Protein AF-A0A397KVP0-F1 (afdb_monomer_lite)

Secondary structure (DSSP, 8-state):
------------------HHHHHHHHHHHHHHHHHH--------------------------GGGTTT--HHHHHHHH-BTTB-EEEEE-GGGHHHHHHHHHHHHHTT-GGGEEEEESSHHHHHHHHHHSTTSEE--SSPPPGGGG-STTSHHHHHHHHHHHHHHHHHHTTT------PPPTTTS--HHHHHH-HHHHHHTTTT-S-----S--SHHHHHHHHHHTT---HHHHGGGSTT-SPPPTHHHHHHHHHHHHHHHHHHHHHHHHTS--

Foldseek 3Di:
DDDDDDDDDDDDPPPPDDPVSVVVVVVVVVVVCVVPDPVDDDDDDDDDDDDDDDDDDDPPPPLVCLVPDDPLQLQVQLCDPNAAAEAEDEPVCVLVVLLVLLLCLVVVNNSRYAYAYLAPVVQCLCSVLPGSRYDYDPDRQDPVQCQDPPHPNVVVSVVCVVVVVVVNVVSPDDDDDDDDDCLAEPECCCCVPPPPSCVVSPPNHSHYHLPPDDDDVVSQVVCVVVVSNCLVPRQCSGSSRNDDDPVVVVVVVVVVVVVVVVVVVVVVVVVPPD

Sequence (274 aa):
MAQQQQRPISNRPISFLNRNGLFLLLLALLVFLGVYLPLSESPLFMFQNRTSSSSPPSPSFVVSDWRYYSLAQAAKFVAKNGTVIVCAVSYPFLPFLNNWLISISRQKHHEKVLVIAEDYALLYKVNEKWPGHAVLIPPALDPKAAHHFGSQGFYNLTSRRPQHLLDILELGYNVDVYLLPQSAFPSGGLYFKNKKWVNETNGKHVIVHNNYIVGYNQKLKRFQDFGLWLVDDFSHESPLGKLESVQEQNTEEKKQKEREKKTNRKRGQKHNIL

pLDDT: mean 77.99, std 20.6, range [30.69, 98.0]

InterPro domains:
  IPR005069 Nucleotide-diphospho-sugar transferase [PF03407] (109-175)
  IPR052636 UDP-D-xylose:L-fucose alpha-1,3-D-xylosyltransferase [PTHR47032] (22-175)

Radius of gyration: 34.51 Å; chains: 1; bounding box: 92×76×112 Å

Structure (mmCIF, N/CA/C/O backbone):
data_AF-A0A397KVP0-F1
#
_entry.id   AF-A0A397KVP0-F1
#
loop_
_atom_site.group_PDB
_atom_site.id
_atom_site.type_symbol
_atom_site.label_atom_id
_atom_site.label_alt_id
_atom_site.label_comp_id
_atom_site.label_asym_id
_atom_site.label_entity_id
_atom_site.label_seq_id
_atom_site.pdbx_PDB_ins_code
_atom_site.Cartn_x
_atom_site.Cartn_y
_atom_site.Cartn_z
_atom_site.occupancy
_atom_site.B_iso_or_equiv
_atom_site.auth_seq_id
_atom_site.auth_comp_id
_atom_site.auth_asym_id
_atom_site.auth_atom_id
_atom_site.pdbx_PDB_model_num
ATOM 1 N N . MET A 1 1 ? -31.713 42.574 -90.959 1.00 43.38 1 MET A N 1
ATOM 2 C CA . MET A 1 1 ? -32.283 42.120 -89.672 1.00 43.38 1 MET A CA 1
ATOM 3 C C . MET A 1 1 ? -32.873 40.734 -89.867 1.00 43.38 1 MET A C 1
ATOM 5 O O . MET A 1 1 ? -33.331 40.430 -90.957 1.00 43.38 1 MET A O 1
ATOM 9 N N . ALA A 1 2 ? -32.727 39.904 -88.842 1.00 38.59 2 ALA A N 1
ATOM 10 C CA . ALA A 1 2 ? -32.903 38.458 -88.804 1.00 38.59 2 ALA A CA 1
ATOM 11 C C . ALA A 1 2 ? -34.183 37.882 -89.442 1.00 38.59 2 ALA A C 1
ATOM 13 O O . ALA A 1 2 ? -35.288 38.307 -89.124 1.00 38.59 2 ALA A O 1
ATOM 14 N N . GLN A 1 3 ? -34.017 36.786 -90.186 1.00 37.56 3 GLN A N 1
ATOM 15 C CA . GLN A 1 3 ? -34.849 35.595 -90.008 1.00 37.56 3 GLN A CA 1
ATOM 16 C C . GLN A 1 3 ? -33.911 34.400 -89.828 1.00 37.56 3 GLN A C 1
ATOM 18 O O . GLN A 1 3 ? -33.190 34.006 -90.742 1.00 37.56 3 GLN A O 1
ATOM 23 N N . GLN A 1 4 ? -33.856 33.888 -88.600 1.00 38.41 4 GLN A N 1
ATOM 24 C CA . GLN A 1 4 ? -33.037 32.746 -88.226 1.00 38.41 4 GLN A CA 1
ATOM 25 C C . GLN A 1 4 ? -33.869 31.478 -88.429 1.00 38.41 4 GLN A C 1
ATOM 27 O O . GLN A 1 4 ? -34.884 31.259 -87.772 1.00 38.41 4 GLN A O 1
ATOM 32 N N . GLN A 1 5 ? -33.441 30.678 -89.399 1.00 41.56 5 GLN A N 1
ATOM 33 C CA . GLN A 1 5 ? -34.025 29.404 -89.791 1.00 41.56 5 GLN A CA 1
ATOM 34 C C . GLN A 1 5 ? -33.595 28.321 -88.784 1.00 41.56 5 GLN A C 1
ATOM 36 O O . GLN A 1 5 ? -32.405 28.147 -88.520 1.00 41.56 5 GLN A O 1
ATOM 41 N N . GLN A 1 6 ? -34.566 27.611 -88.205 1.00 52.38 6 GLN A N 1
ATOM 42 C CA . GLN A 1 6 ? -34.356 26.501 -87.268 1.00 52.38 6 GLN A CA 1
ATOM 43 C C . GLN A 1 6 ? -33.586 25.339 -87.917 1.00 52.38 6 GLN A C 1
ATOM 45 O O . GLN A 1 6 ? -33.856 24.972 -89.062 1.00 52.38 6 GLN A O 1
ATOM 50 N N . ARG A 1 7 ? -32.680 24.707 -87.156 1.00 38.78 7 ARG A N 1
ATOM 51 C CA . ARG A 1 7 ? -32.075 23.400 -87.469 1.00 38.78 7 ARG A CA 1
ATOM 52 C C . ARG A 1 7 ? -31.854 22.560 -86.196 1.00 38.78 7 ARG A C 1
ATOM 54 O O . ARG A 1 7 ? -31.822 23.119 -85.104 1.00 38.78 7 ARG A O 1
ATOM 61 N N . PRO A 1 8 ? -31.801 21.223 -86.333 1.00 43.31 8 PRO A N 1
ATOM 62 C CA . PRO A 1 8 ? -32.632 20.305 -85.553 1.00 43.31 8 PRO A CA 1
ATOM 63 C C . PRO A 1 8 ? -31.938 19.669 -84.340 1.00 43.31 8 PRO A C 1
ATOM 65 O O . PRO A 1 8 ? -30.713 19.592 -84.260 1.00 43.31 8 PRO A O 1
ATOM 68 N N . ILE A 1 9 ? -32.766 19.149 -83.428 1.00 49.94 9 ILE A N 1
ATOM 69 C CA . ILE A 1 9 ? -32.379 18.310 -82.287 1.00 49.94 9 ILE A CA 1
ATOM 70 C C . ILE A 1 9 ? -31.684 17.044 -82.807 1.00 49.94 9 ILE A C 1
ATOM 72 O O . ILE A 1 9 ? -32.305 16.169 -83.408 1.00 49.94 9 ILE A O 1
ATOM 76 N N . SER A 1 10 ? -30.378 16.953 -82.564 1.00 42.12 10 SER A N 1
ATOM 77 C CA . SER A 1 10 ? -29.583 15.746 -82.780 1.00 42.12 10 SER A CA 1
ATOM 78 C C . SER A 1 10 ? -29.682 14.849 -81.545 1.00 42.12 10 SER A C 1
ATOM 80 O O . SER A 1 10 ? -28.974 15.066 -80.562 1.00 42.12 10 SER A O 1
ATOM 82 N N . ASN A 1 11 ? -30.504 13.802 -81.617 1.00 52.88 11 ASN A N 1
ATOM 83 C CA . ASN A 1 11 ? -30.463 12.688 -80.670 1.00 52.88 11 ASN A CA 1
ATOM 84 C C . ASN A 1 11 ? -29.155 11.903 -80.854 1.00 52.88 11 ASN A C 1
ATOM 86 O O . ASN A 1 11 ? -29.016 11.131 -81.802 1.00 52.88 11 ASN A O 1
ATOM 90 N N . ARG A 1 12 ? -28.197 12.084 -79.938 1.00 47.59 12 ARG A N 1
ATOM 91 C CA . ARG A 1 12 ? -27.074 11.152 -79.763 1.00 47.59 12 ARG A CA 1
ATOM 92 C C . ARG A 1 12 ? -27.349 10.260 -78.549 1.00 47.59 12 ARG A C 1
ATOM 94 O O . ARG A 1 12 ? -27.635 10.800 -77.481 1.00 47.59 12 ARG A O 1
ATOM 101 N N . PRO A 1 13 ? -27.245 8.927 -78.673 1.00 47.00 13 PRO A N 1
ATOM 102 C CA . PRO A 1 13 ? -27.323 8.038 -77.523 1.00 47.00 13 PRO A CA 1
ATOM 103 C C . PRO A 1 13 ? -26.103 8.285 -76.630 1.00 47.00 13 PRO A C 1
ATOM 105 O O . PRO A 1 13 ? -24.961 8.123 -77.062 1.00 47.00 13 PRO A O 1
ATOM 108 N N . ILE A 1 14 ? -26.335 8.718 -75.391 1.00 48.97 14 ILE A N 1
ATOM 109 C CA . ILE A 1 14 ? -25.265 8.877 -74.408 1.00 48.97 14 ILE A CA 1
ATOM 110 C C . ILE A 1 14 ? -24.867 7.474 -73.954 1.00 48.97 14 ILE A C 1
ATOM 112 O O . ILE A 1 14 ? -25.579 6.822 -73.193 1.00 48.97 14 ILE A O 1
ATOM 116 N N . SER A 1 15 ? -23.726 6.998 -74.446 1.00 51.91 15 SER A N 1
ATOM 117 C CA . SER A 1 15 ? -23.071 5.784 -73.971 1.00 51.91 15 SER A CA 1
ATOM 118 C C . SER A 1 15 ? -22.556 6.006 -72.544 1.00 51.91 15 SER A C 1
ATOM 120 O O . SER A 1 15 ? -21.402 6.383 -72.327 1.00 51.91 15 SER A O 1
ATOM 122 N N . PHE A 1 16 ? -23.417 5.798 -71.553 1.00 55.00 16 PHE A N 1
ATOM 123 C CA . PHE A 1 16 ? -23.034 5.748 -70.145 1.00 55.00 16 PHE A CA 1
ATOM 124 C C . PHE A 1 16 ? -22.366 4.409 -69.850 1.00 55.00 16 PHE A C 1
ATOM 126 O O . PHE A 1 16 ? -22.998 3.530 -69.291 1.00 55.00 16 PHE A O 1
ATOM 133 N N . LEU A 1 17 ? -21.105 4.226 -70.243 1.00 58.75 17 LEU A N 1
ATOM 134 C CA . LEU A 1 17 ? -20.247 3.198 -69.644 1.00 58.75 17 LEU A CA 1
ATOM 135 C C . LEU A 1 17 ? -18.772 3.509 -69.941 1.00 58.75 17 LEU A C 1
ATOM 137 O O . LEU A 1 17 ? -18.074 2.790 -70.649 1.00 58.75 17 LEU A O 1
ATOM 141 N N . ASN A 1 18 ? -18.280 4.628 -69.403 1.00 62.00 18 ASN A N 1
ATOM 142 C CA . ASN A 1 18 ? -16.837 4.818 -69.286 1.00 62.00 18 ASN A CA 1
ATOM 143 C C . ASN A 1 18 ? -16.339 3.983 -68.091 1.00 62.00 18 ASN A C 1
ATOM 145 O O . ASN A 1 18 ? -16.975 3.976 -67.034 1.00 62.00 18 ASN A O 1
ATOM 149 N N . ARG A 1 19 ? -15.209 3.285 -68.244 1.00 59.94 19 ARG A N 1
ATOM 150 C CA . ARG A 1 19 ? -14.642 2.313 -67.282 1.00 59.94 19 ARG A CA 1
ATOM 151 C C . ARG A 1 19 ? -14.457 2.884 -65.866 1.00 59.94 19 ARG A C 1
ATOM 153 O O . ARG A 1 19 ? -14.549 2.149 -64.889 1.00 59.94 19 ARG A O 1
ATOM 160 N N . ASN A 1 20 ? -14.300 4.203 -65.757 1.00 60.94 20 ASN A N 1
ATOM 161 C CA . ASN A 1 20 ? -14.169 4.914 -64.483 1.00 60.94 20 ASN A CA 1
ATOM 162 C C . ASN A 1 20 ? -15.527 5.234 -63.825 1.00 60.94 20 ASN A C 1
ATOM 164 O O . ASN A 1 20 ? -15.621 5.290 -62.604 1.00 60.94 20 ASN A O 1
ATOM 168 N N . GLY A 1 21 ? -16.594 5.392 -64.616 1.00 63.91 21 GLY A N 1
ATOM 169 C CA . GLY A 1 21 ? -17.956 5.603 -64.115 1.00 63.91 21 GLY A CA 1
ATOM 170 C C . GLY A 1 21 ? -18.576 4.329 -63.539 1.00 63.91 21 GLY A C 1
ATOM 171 O O . GLY A 1 21 ? -19.252 4.390 -62.519 1.00 63.91 21 GLY A O 1
ATOM 172 N N . LEU A 1 22 ? -18.272 3.167 -64.130 1.00 67.06 22 LEU A N 1
ATOM 173 C CA . LEU A 1 22 ? -18.681 1.865 -63.588 1.00 67.06 22 LEU A CA 1
ATOM 174 C C . LEU A 1 22 ? -18.041 1.604 -62.214 1.00 67.06 22 LEU A C 1
ATOM 176 O O . LEU A 1 22 ? -18.701 1.108 -61.308 1.00 67.06 22 LEU A O 1
ATOM 180 N N . PHE A 1 23 ? -16.772 1.990 -62.049 1.00 67.25 23 PHE A N 1
ATOM 181 C CA . PHE A 1 23 ? -16.055 1.862 -60.780 1.00 67.25 23 PHE A CA 1
ATOM 182 C C . PHE A 1 23 ? -16.653 2.744 -59.680 1.00 67.25 23 PHE A C 1
ATOM 184 O O . PHE A 1 23 ? -16.846 2.278 -58.561 1.00 67.25 23 PHE A O 1
ATOM 191 N N . LEU A 1 24 ? -16.992 3.996 -60.001 1.00 67.44 24 LEU A N 1
ATOM 192 C CA . LEU A 1 24 ? -17.632 4.907 -59.048 1.00 67.44 24 LEU A CA 1
ATOM 193 C C . LEU A 1 24 ? -19.050 4.453 -58.678 1.00 67.44 24 LEU A C 1
ATOM 195 O O . LEU A 1 24 ? -19.445 4.580 -57.521 1.00 67.44 24 LEU A O 1
ATOM 199 N N . LEU A 1 25 ? -19.786 3.865 -59.625 1.00 71.94 25 LEU A N 1
ATOM 200 C CA . LEU A 1 25 ? -21.113 3.307 -59.371 1.00 71.94 25 LEU A CA 1
ATOM 201 C C . LEU A 1 25 ? -21.036 2.041 -58.502 1.00 71.94 25 LEU A C 1
ATOM 203 O O . LEU A 1 25 ? -21.814 1.915 -57.564 1.00 71.94 25 LEU A O 1
ATOM 207 N N . LEU A 1 26 ? -20.054 1.159 -58.725 1.00 70.31 26 LEU A N 1
ATOM 208 C CA . LEU A 1 26 ? -19.777 -0.006 -57.867 1.00 70.31 26 LEU A CA 1
ATOM 209 C C . LEU A 1 26 ? -19.340 0.393 -56.450 1.00 70.31 26 LEU A C 1
ATOM 211 O O . LEU A 1 26 ? -19.784 -0.222 -55.482 1.00 70.31 26 LEU A O 1
ATOM 215 N N . LEU A 1 27 ? -18.509 1.432 -56.314 1.00 68.75 27 LEU A N 1
ATOM 216 C CA . LEU A 1 27 ? -18.070 1.935 -55.010 1.00 68.75 27 LEU A CA 1
ATOM 217 C C . LEU A 1 27 ? -19.243 2.548 -54.231 1.00 68.75 27 LEU A C 1
ATOM 219 O O . LEU A 1 27 ? -19.411 2.258 -53.049 1.00 68.75 27 LEU A O 1
ATOM 223 N N . ALA A 1 28 ? -20.096 3.333 -54.898 1.00 71.50 28 ALA A N 1
ATOM 224 C CA . ALA A 1 28 ? -21.310 3.875 -54.293 1.00 71.50 28 ALA A CA 1
ATOM 225 C C . ALA A 1 28 ? -22.288 2.759 -53.881 1.00 71.50 28 ALA A C 1
ATOM 227 O O . ALA A 1 28 ? -22.862 2.818 -52.796 1.00 71.50 28 ALA A O 1
ATOM 228 N N . LEU A 1 29 ? -22.431 1.711 -54.699 1.00 69.31 29 LEU A N 1
ATOM 229 C CA . LEU A 1 29 ? -23.315 0.579 -54.415 1.00 69.31 29 LEU A CA 1
ATOM 230 C C . LEU A 1 29 ? -22.803 -0.265 -53.235 1.00 69.31 29 LEU A C 1
ATOM 232 O O . LEU A 1 29 ? -23.610 -0.668 -52.407 1.00 69.31 29 LEU A O 1
ATOM 236 N N . LEU A 1 30 ? -21.484 -0.449 -53.083 1.00 67.81 30 LEU A N 1
ATOM 237 C CA . LEU A 1 30 ? -20.871 -1.108 -51.917 1.00 67.81 30 LEU A CA 1
ATOM 238 C C . LEU A 1 30 ? -21.039 -0.309 -50.617 1.00 67.81 30 LEU A C 1
ATOM 240 O O . LEU A 1 30 ? -21.297 -0.901 -49.571 1.00 67.81 30 LEU A O 1
ATOM 244 N N . VAL A 1 31 ? -20.943 1.023 -50.676 1.00 66.44 31 VAL A N 1
ATOM 245 C CA . VAL A 1 31 ? -21.191 1.889 -49.511 1.00 66.44 31 VAL A CA 1
ATOM 246 C C . VAL A 1 31 ? -22.670 1.849 -49.113 1.00 66.44 31 VAL A C 1
ATOM 248 O O . VAL A 1 31 ? -22.974 1.722 -47.930 1.00 66.44 31 VAL A O 1
ATOM 251 N N . PHE A 1 32 ? -23.599 1.857 -50.074 1.00 60.59 32 PHE A N 1
ATOM 252 C CA . PHE A 1 32 ? -25.029 1.704 -49.779 1.00 60.59 32 PHE A CA 1
ATOM 253 C C . PHE A 1 32 ? -25.396 0.293 -49.280 1.00 60.59 32 PHE A C 1
ATOM 255 O O . PHE A 1 32 ? -26.207 0.181 -48.362 1.00 60.59 32 PHE A O 1
ATOM 262 N N . LEU A 1 33 ? -24.773 -0.776 -49.799 1.00 58.34 33 LEU A N 1
ATOM 263 C CA . LEU A 1 33 ? -24.989 -2.147 -49.307 1.00 58.34 33 LEU A CA 1
ATOM 264 C C . LEU A 1 33 ? -24.433 -2.343 -47.884 1.00 58.34 33 LEU A C 1
ATOM 266 O O . LEU A 1 33 ? -25.047 -3.039 -47.082 1.00 58.34 33 LEU A O 1
ATOM 270 N N . GLY A 1 34 ? -23.303 -1.705 -47.556 1.00 57.06 34 GLY A N 1
ATOM 271 C CA . GLY A 1 34 ? -22.667 -1.783 -46.235 1.00 57.06 34 GLY A CA 1
ATOM 272 C C . GLY A 1 34 ? -23.359 -0.966 -45.139 1.00 57.06 34 GLY A C 1
ATOM 273 O O . GLY A 1 34 ? -23.194 -1.272 -43.963 1.00 57.06 34 GLY A O 1
ATOM 274 N N . VAL A 1 35 ? -24.153 0.046 -45.505 1.00 57.12 35 VAL A N 1
ATOM 275 C CA . VAL A 1 35 ? -24.922 0.870 -44.551 1.00 57.12 35 VAL A CA 1
ATOM 276 C C . VAL A 1 35 ? -26.312 0.276 -44.262 1.00 57.12 35 VAL A C 1
ATOM 278 O O . VAL A 1 35 ? -26.876 0.556 -43.207 1.00 57.12 35 VAL A O 1
ATOM 281 N N . TYR A 1 36 ? -26.850 -0.579 -45.147 1.00 50.50 36 TYR A N 1
ATOM 282 C CA . TYR A 1 36 ? -28.223 -1.106 -45.043 1.00 50.50 36 TYR A CA 1
ATOM 283 C C . TYR A 1 36 ? -28.360 -2.632 -44.924 1.00 50.50 36 TYR A C 1
ATOM 285 O O . TYR A 1 36 ? -29.481 -3.113 -44.764 1.00 50.50 36 TYR A O 1
ATOM 293 N N . LEU A 1 37 ? -27.270 -3.403 -44.941 1.00 47.16 37 LEU A N 1
ATOM 294 C CA . LEU A 1 37 ? -27.303 -4.802 -44.510 1.00 47.16 37 LEU A CA 1
ATOM 295 C C . LEU A 1 37 ? -26.928 -4.880 -43.022 1.00 47.16 37 LEU A C 1
ATOM 297 O O . LEU A 1 37 ? -25.737 -4.854 -42.703 1.00 47.16 37 LEU A O 1
ATOM 301 N N . PRO A 1 38 ? -27.895 -5.014 -42.088 1.00 41.94 38 PRO A N 1
ATOM 302 C CA . PRO A 1 38 ? -27.561 -5.633 -40.819 1.00 41.94 38 PRO A CA 1
ATOM 303 C C . PRO A 1 38 ? -27.089 -7.034 -41.193 1.00 41.94 38 PRO A C 1
ATOM 305 O O . PRO A 1 38 ? -27.800 -7.750 -41.898 1.00 41.94 38 PRO A O 1
ATOM 308 N N . LEU A 1 39 ? -25.869 -7.404 -40.810 1.00 44.97 39 LEU A N 1
ATOM 309 C CA . LEU A 1 39 ? -25.367 -8.757 -41.008 1.00 44.97 39 LEU A CA 1
ATOM 310 C C . LEU A 1 39 ? -26.210 -9.686 -40.120 1.00 44.97 39 LEU A C 1
ATOM 312 O O . LEU A 1 39 ? -25.866 -9.982 -38.980 1.00 44.97 39 LEU A O 1
ATOM 316 N N . SER A 1 40 ? -27.393 -10.035 -40.619 1.00 43.28 40 SER A N 1
ATOM 317 C CA . SER A 1 40 ? -28.353 -10.917 -39.993 1.00 43.28 40 SER A CA 1
ATOM 318 C C . SER A 1 40 ? -27.872 -12.335 -40.236 1.00 43.28 40 SER A C 1
ATOM 320 O O . SER A 1 40 ? -28.048 -12.900 -41.317 1.00 43.28 40 SER A O 1
ATOM 322 N N . GLU A 1 41 ? -27.223 -12.870 -39.212 1.00 43.72 41 GLU A N 1
ATOM 323 C CA . GLU A 1 41 ? -27.187 -14.287 -38.868 1.00 43.72 41 GLU A CA 1
ATOM 324 C C . GLU A 1 41 ? -28.401 -15.049 -39.430 1.00 43.72 41 GLU A C 1
ATOM 326 O O . GLU A 1 41 ? -29.543 -14.760 -39.066 1.00 43.72 41 GLU A O 1
ATOM 331 N N . SER A 1 42 ? -28.174 -16.043 -40.293 1.00 43.69 42 SER A N 1
ATOM 332 C CA . SER A 1 42 ? -29.085 -17.190 -40.386 1.00 43.69 42 SER A CA 1
ATOM 333 C C . SER A 1 42 ? -28.430 -18.443 -40.998 1.00 43.69 42 SER A C 1
ATOM 335 O O . SER A 1 42 ? -27.445 -18.335 -41.731 1.00 43.69 42 SER A O 1
ATOM 337 N N . PRO A 1 43 ? -28.940 -19.644 -40.649 1.00 48.31 43 PRO A N 1
ATOM 338 C CA . PRO A 1 43 ? -28.147 -20.865 -40.511 1.00 48.31 43 PRO A CA 1
ATOM 339 C C . PRO A 1 43 ? -28.551 -21.963 -41.504 1.00 48.31 43 PRO A C 1
ATOM 341 O O . PRO A 1 43 ? -29.738 -22.150 -41.738 1.00 48.31 43 PRO A O 1
ATOM 344 N N . LEU A 1 44 ? -27.613 -22.789 -41.984 1.00 35.66 44 LEU A N 1
ATOM 345 C CA . LEU A 1 44 ? -27.947 -24.114 -42.531 1.00 35.66 44 LEU A CA 1
ATOM 346 C C . LEU A 1 44 ? -26.838 -25.154 -42.266 1.00 35.66 44 LEU A C 1
ATOM 348 O O . LEU A 1 44 ? -25.844 -25.247 -42.974 1.00 35.66 44 LEU A O 1
ATOM 352 N N . PHE A 1 45 ? -27.067 -25.913 -41.191 1.00 35.97 45 PHE A N 1
ATOM 353 C CA . PHE A 1 45 ? -26.834 -27.347 -40.971 1.00 35.97 45 PHE A CA 1
ATOM 354 C C . PHE A 1 45 ? -25.673 -28.078 -41.673 1.00 35.97 45 PHE A C 1
ATOM 356 O O . PHE A 1 45 ? -25.785 -28.488 -42.823 1.00 35.97 45 PHE A O 1
ATOM 363 N N . MET A 1 46 ? -24.699 -28.501 -40.860 1.00 37.84 46 MET A N 1
ATOM 364 C CA . MET A 1 46 ? -24.273 -29.907 -40.808 1.00 37.84 46 MET A CA 1
ATOM 365 C C . MET A 1 46 ? -24.293 -30.364 -39.343 1.00 37.84 46 MET A C 1
ATOM 367 O O . MET A 1 46 ? -23.719 -29.728 -38.462 1.00 37.84 46 MET A O 1
ATOM 371 N N . PHE A 1 47 ? -25.039 -31.436 -39.087 1.00 32.19 47 PHE A N 1
ATOM 372 C CA . PHE A 1 47 ? -25.267 -32.048 -37.780 1.00 32.19 47 PHE A CA 1
ATOM 373 C C . PHE A 1 47 ? -23.991 -32.697 -37.218 1.00 32.19 47 PHE A C 1
ATOM 375 O O . PHE A 1 47 ? -23.440 -33.585 -37.860 1.00 32.19 47 PHE A O 1
ATOM 382 N N . GLN A 1 48 ? -23.636 -32.399 -35.962 1.00 32.47 48 GLN A N 1
ATOM 383 C CA . GLN A 1 48 ? -23.168 -33.433 -35.033 1.00 32.47 48 GLN A CA 1
ATOM 384 C C . GLN A 1 48 ? -23.578 -33.102 -33.588 1.00 32.47 48 GLN A C 1
ATOM 386 O O . GLN A 1 48 ? -23.593 -31.955 -33.153 1.00 32.47 48 GLN A O 1
ATOM 391 N N . ASN A 1 49 ? -24.017 -34.148 -32.894 1.00 30.69 49 ASN A N 1
ATOM 392 C CA . ASN A 1 49 ? -24.822 -34.148 -31.680 1.00 30.69 49 ASN A CA 1
ATOM 393 C C . ASN A 1 49 ? -24.111 -33.679 -30.393 1.00 30.69 49 ASN A C 1
ATOM 395 O O . ASN A 1 49 ? -23.014 -34.126 -30.085 1.00 30.69 49 ASN A O 1
ATOM 399 N N . ARG A 1 50 ? -24.915 -32.973 -29.581 1.00 35.22 50 ARG A N 1
ATOM 400 C CA . ARG A 1 50 ? -24.993 -32.928 -28.104 1.00 35.22 50 ARG A CA 1
ATOM 401 C C . ARG A 1 50 ? -23.880 -32.264 -27.273 1.00 35.22 50 ARG A C 1
ATOM 403 O O . ARG A 1 50 ? -22.763 -32.742 -27.148 1.00 35.22 50 ARG A O 1
ATOM 410 N N . THR A 1 51 ? -24.376 -31.267 -26.528 1.00 39.06 51 THR A N 1
ATOM 411 C CA . THR A 1 51 ? -24.017 -30.850 -25.159 1.00 39.06 51 THR A CA 1
ATOM 412 C C . THR A 1 51 ? -22.630 -30.255 -24.943 1.00 39.06 51 THR A C 1
ATOM 414 O O . THR A 1 51 ? -21.686 -30.974 -24.639 1.00 39.06 51 THR A O 1
ATOM 417 N N . SER A 1 52 ? -22.546 -28.921 -24.956 1.00 32.22 52 SER A N 1
ATOM 418 C CA . SER A 1 52 ? -22.209 -28.086 -23.783 1.00 32.22 52 SER A CA 1
ATOM 419 C C . SER A 1 52 ? -22.069 -26.623 -24.214 1.00 32.22 52 SER A C 1
ATOM 421 O O . SER A 1 52 ? -21.431 -26.317 -25.214 1.00 32.22 52 SER A O 1
ATOM 423 N N . SER A 1 53 ? -22.691 -25.718 -23.466 1.00 36.25 53 SER A N 1
ATOM 424 C CA . SER A 1 53 ? -22.627 -24.268 -23.648 1.00 36.25 53 SER A CA 1
ATOM 425 C C . SER A 1 53 ? -21.193 -23.743 -23.511 1.00 36.25 53 SER A C 1
ATOM 427 O O . SER A 1 53 ? -20.649 -23.731 -22.406 1.00 36.25 53 SER A O 1
ATOM 429 N N . SER A 1 54 ? -20.600 -23.268 -24.604 1.00 34.12 54 SER A N 1
ATOM 430 C CA . SER A 1 54 ? -19.332 -22.537 -24.592 1.00 34.12 54 SER A CA 1
ATOM 431 C C . SER A 1 54 ? -19.587 -21.063 -24.897 1.00 34.12 54 SER A C 1
ATOM 433 O O . SER A 1 54 ? -19.735 -20.666 -26.053 1.00 34.12 54 SER A O 1
ATOM 435 N N . SER A 1 55 ? -19.640 -20.252 -23.844 1.00 38.12 55 SER A N 1
ATOM 436 C CA . SER A 1 55 ? -19.398 -18.811 -23.930 1.00 38.12 55 SER A CA 1
ATOM 437 C C . SER A 1 55 ? -18.036 -18.557 -24.599 1.00 38.12 55 SER A C 1
ATOM 439 O O . SER A 1 55 ? -17.134 -19.388 -24.446 1.00 38.12 55 SER A O 1
ATOM 441 N N . PRO A 1 56 ? -17.836 -17.434 -25.315 1.00 41.41 56 PRO A N 1
ATOM 442 C CA . PRO A 1 56 ? -16.527 -17.111 -25.871 1.00 41.41 56 PRO A CA 1
ATOM 443 C C . PRO A 1 56 ? -15.503 -17.008 -24.729 1.00 41.41 56 PRO A C 1
ATOM 445 O O . PRO A 1 56 ? -15.841 -16.490 -23.658 1.00 41.41 56 PRO A O 1
ATOM 448 N N . PRO A 1 57 ? -14.265 -17.498 -24.911 1.00 40.09 57 PRO A N 1
ATOM 449 C CA . PRO A 1 57 ? -13.271 -17.410 -23.865 1.00 40.09 57 PRO A CA 1
ATOM 450 C C . PRO A 1 57 ? -12.903 -15.937 -23.698 1.00 40.09 57 PRO A C 1
ATOM 452 O O . PRO A 1 57 ? -12.277 -15.324 -24.563 1.00 40.09 57 PRO A O 1
ATOM 455 N N . SER A 1 58 ? -13.278 -15.363 -22.554 1.00 43.12 58 SER A N 1
ATOM 456 C CA . SER A 1 58 ? -12.530 -14.258 -21.958 1.00 43.12 58 SER A CA 1
ATOM 457 C C . SER A 1 58 ? -11.042 -14.605 -22.056 1.00 43.12 58 SER A C 1
ATOM 459 O O . SER A 1 58 ? -10.715 -15.773 -21.831 1.00 43.12 58 SER A O 1
ATOM 461 N N . PRO A 1 59 ? -10.132 -13.665 -22.372 1.00 45.94 59 PRO A N 1
ATOM 462 C CA . PRO A 1 59 ? -8.712 -13.974 -22.380 1.00 45.94 59 PRO A CA 1
ATOM 463 C C . PRO A 1 59 ? -8.363 -14.442 -20.970 1.00 45.94 59 PRO A C 1
ATOM 465 O O . PRO A 1 59 ? -8.331 -13.649 -20.027 1.00 45.94 59 PRO A O 1
ATOM 468 N N . SER A 1 60 ? -8.203 -15.753 -20.810 1.00 47.91 60 SER A N 1
ATOM 469 C CA . SER A 1 60 ? -7.770 -16.361 -19.572 1.00 47.91 60 SER A CA 1
ATOM 470 C C . SER A 1 60 ? -6.338 -15.903 -19.408 1.00 47.91 60 SER A C 1
ATOM 472 O O . SER A 1 60 ? -5.426 -16.451 -20.022 1.00 47.91 60 SER A O 1
ATOM 474 N N . PHE A 1 61 ? -6.160 -14.820 -18.662 1.00 52.28 61 PHE A N 1
ATOM 475 C CA . PHE A 1 61 ? -4.863 -14.399 -18.189 1.00 52.28 61 PHE A CA 1
ATOM 476 C C . PHE A 1 61 ? -4.343 -15.545 -17.330 1.00 52.28 61 PHE A C 1
ATOM 478 O O . PHE A 1 61 ? -4.766 -15.729 -16.187 1.00 52.28 61 PHE A O 1
ATOM 485 N N . VAL A 1 62 ? -3.524 -16.402 -17.934 1.00 54.53 62 VAL A N 1
ATOM 486 C CA . VAL A 1 62 ? -2.907 -17.503 -17.219 1.00 54.53 62 VAL A CA 1
ATOM 487 C C . VAL A 1 62 ? -1.919 -16.846 -16.266 1.00 54.53 62 VAL A C 1
ATOM 489 O O . VAL A 1 62 ? -0.944 -16.224 -16.675 1.00 54.53 62 VAL A O 1
ATOM 492 N N . VAL A 1 63 ? -2.226 -16.963 -14.977 1.00 56.41 63 VAL A N 1
ATOM 493 C CA . VAL A 1 63 ? -1.497 -16.450 -13.805 1.00 56.41 63 VAL A CA 1
ATOM 494 C C . VAL A 1 63 ? 0.030 -16.683 -13.893 1.00 56.41 63 VAL A C 1
ATOM 496 O O . VAL A 1 63 ? 0.805 -15.972 -13.261 1.00 56.41 63 VAL A O 1
ATOM 499 N N . SER A 1 64 ? 0.473 -17.635 -14.717 1.00 53.12 64 SER A N 1
ATOM 500 C CA . SER A 1 64 ? 1.861 -18.005 -15.008 1.00 53.12 64 SER A CA 1
ATOM 501 C C . SER A 1 64 ? 2.718 -16.935 -15.711 1.00 53.12 64 SER A C 1
ATOM 503 O O . SER A 1 64 ? 3.938 -16.973 -15.554 1.00 53.12 64 SER A O 1
ATOM 505 N N . ASP A 1 65 ? 2.130 -15.965 -16.421 1.00 65.12 65 ASP A N 1
ATOM 506 C CA . ASP A 1 65 ? 2.876 -14.985 -17.241 1.00 65.12 65 ASP A CA 1
ATOM 507 C C . ASP A 1 65 ? 3.251 -13.694 -16.504 1.00 65.12 65 ASP A C 1
ATOM 509 O O . ASP A 1 65 ? 3.643 -12.696 -17.116 1.00 65.12 65 ASP A O 1
ATOM 513 N N . TRP A 1 66 ? 3.174 -13.683 -15.170 1.00 76.25 66 TRP A N 1
ATOM 514 C CA . TRP A 1 66 ? 3.295 -12.434 -14.422 1.00 76.25 66 TRP A CA 1
ATOM 515 C C . TRP A 1 66 ? 4.629 -11.698 -14.594 1.00 76.25 66 TRP A C 1
ATOM 517 O O . TRP A 1 66 ? 4.720 -10.489 -14.395 1.00 76.25 66 TRP A O 1
ATOM 527 N N . ARG A 1 67 ? 5.672 -12.426 -14.997 1.00 78.50 67 ARG A N 1
ATOM 528 C CA . ARG A 1 67 ? 7.003 -11.873 -15.273 1.00 78.50 67 ARG A CA 1
ATOM 529 C C . ARG A 1 67 ? 7.049 -10.974 -16.507 1.00 78.50 67 ARG A C 1
ATOM 531 O O . ARG A 1 67 ? 8.022 -10.242 -16.661 1.00 78.50 67 ARG A O 1
ATOM 538 N N . TYR A 1 68 ? 6.044 -11.046 -17.374 1.00 80.94 68 TYR A N 1
ATOM 539 C CA . TYR A 1 68 ? 6.082 -10.436 -18.701 1.00 80.94 68 TYR A CA 1
ATOM 540 C C . TYR A 1 68 ? 4.963 -9.431 -18.954 1.00 80.94 68 TYR A C 1
ATOM 542 O O . TYR A 1 68 ? 4.959 -8.805 -20.014 1.00 80.94 68 TYR A O 1
ATOM 550 N N . TYR A 1 69 ? 4.022 -9.247 -18.023 1.00 86.62 69 TYR A N 1
ATOM 551 C CA . TYR A 1 69 ? 2.979 -8.258 -18.253 1.00 86.62 69 TYR A CA 1
ATOM 552 C C . TYR A 1 69 ? 3.483 -6.825 -18.098 1.00 86.62 69 TYR A C 1
ATOM 554 O O . TYR A 1 69 ? 4.320 -6.501 -17.254 1.00 86.62 69 TYR A O 1
ATOM 562 N N . SER A 1 70 ? 2.910 -5.944 -18.908 1.00 92.06 70 SER A N 1
ATOM 563 C CA . SER A 1 70 ? 3.093 -4.503 -18.811 1.00 92.06 70 SER A CA 1
ATOM 564 C C . SER A 1 70 ? 2.229 -3.888 -17.706 1.00 92.06 70 SER A C 1
ATOM 566 O O . SER A 1 70 ? 1.271 -4.496 -17.217 1.00 92.06 70 SER A O 1
ATOM 568 N N . LEU A 1 71 ? 2.522 -2.626 -17.368 1.00 94.31 71 LEU A N 1
ATOM 569 C CA . LEU A 1 71 ? 1.682 -1.802 -16.493 1.00 94.31 71 LEU A CA 1
ATOM 570 C C . LEU A 1 71 ? 0.217 -1.796 -16.958 1.00 94.31 71 LEU A C 1
ATOM 572 O O . LEU A 1 71 ? -0.686 -1.983 -16.147 1.00 94.31 71 LEU A O 1
ATOM 576 N N . ALA A 1 72 ? -0.010 -1.659 -18.268 1.00 94.56 72 ALA A N 1
ATOM 577 C CA . ALA A 1 72 ? -1.344 -1.637 -18.862 1.00 94.56 72 ALA A CA 1
ATOM 578 C C . ALA A 1 72 ? -2.109 -2.949 -18.650 1.00 94.56 72 ALA A C 1
ATOM 580 O O . ALA A 1 72 ? -3.293 -2.944 -18.311 1.00 94.56 72 ALA A O 1
ATOM 581 N N . GLN A 1 73 ? -1.432 -4.084 -18.825 1.00 94.56 73 GLN A N 1
ATOM 582 C CA . GLN A 1 73 ? -2.034 -5.402 -18.633 1.00 94.56 73 GLN A CA 1
ATOM 583 C C . GLN A 1 73 ? -2.384 -5.650 -17.161 1.00 94.56 73 GLN A C 1
ATOM 585 O O . GLN A 1 73 ? -3.493 -6.102 -16.880 1.00 94.56 73 GLN A O 1
ATOM 590 N N . ALA A 1 74 ? -1.496 -5.295 -16.227 1.00 94.62 74 ALA A N 1
ATOM 591 C CA . ALA A 1 74 ? -1.763 -5.424 -14.795 1.00 94.62 74 ALA A CA 1
ATOM 592 C C . ALA A 1 74 ? -2.887 -4.488 -14.325 1.00 94.62 74 ALA A C 1
ATOM 594 O O . ALA A 1 74 ? -3.806 -4.923 -13.632 1.00 94.62 74 ALA A O 1
ATOM 595 N N . ALA A 1 75 ? -2.867 -3.220 -14.750 1.00 95.06 75 ALA A N 1
ATOM 596 C CA . ALA A 1 75 ? -3.916 -2.254 -14.432 1.00 95.06 75 ALA A CA 1
ATOM 597 C C . ALA A 1 75 ? -5.284 -2.728 -14.941 1.00 95.06 75 ALA A C 1
ATOM 599 O O . ALA A 1 75 ? -6.265 -2.701 -14.199 1.00 95.06 75 ALA A O 1
ATOM 600 N N . LYS A 1 76 ? -5.348 -3.256 -16.171 1.00 94.12 76 LYS A N 1
ATOM 601 C CA . LYS A 1 76 ? -6.565 -3.865 -16.724 1.00 94.12 76 LYS A CA 1
ATOM 602 C C . LYS A 1 76 ? -7.005 -5.106 -15.944 1.00 94.12 76 LYS A C 1
ATOM 604 O O . LYS A 1 76 ? -8.202 -5.303 -15.753 1.00 94.12 76 LYS A O 1
ATOM 609 N N . PHE A 1 77 ? -6.067 -5.940 -15.499 1.00 94.38 77 PHE A N 1
ATOM 610 C CA . PHE A 1 77 ? -6.363 -7.154 -14.738 1.00 94.38 77 PHE A CA 1
ATOM 611 C C . PHE A 1 77 ? -7.034 -6.842 -13.392 1.00 94.38 77 PHE A C 1
ATOM 613 O O . PHE A 1 77 ? -8.069 -7.443 -13.071 1.00 94.38 77 PHE A O 1
ATOM 620 N N . VAL A 1 78 ? -6.494 -5.875 -12.642 1.00 96.00 78 VAL A N 1
ATOM 621 C CA . VAL A 1 78 ? -7.014 -5.488 -11.319 1.00 96.00 78 VAL A CA 1
ATOM 622 C C . VAL A 1 78 ? -8.169 -4.486 -11.383 1.00 96.00 78 VAL A C 1
ATOM 624 O O . VAL A 1 78 ? -8.828 -4.247 -10.377 1.00 96.00 78 VAL A O 1
ATOM 627 N N . ALA A 1 79 ? -8.453 -3.889 -12.543 1.00 94.75 79 ALA A N 1
ATOM 628 C CA . ALA A 1 79 ? -9.588 -2.988 -12.715 1.00 94.75 79 ALA A CA 1
ATOM 629 C C . ALA A 1 79 ? -10.913 -3.754 -12.578 1.00 94.75 79 ALA A C 1
ATOM 631 O O . ALA A 1 79 ? -11.465 -4.272 -13.550 1.00 94.75 79 ALA A O 1
ATOM 632 N N . LYS A 1 80 ? -11.447 -3.823 -11.354 1.00 94.75 80 LYS A N 1
ATOM 633 C CA . LYS A 1 80 ? -12.753 -4.429 -11.061 1.00 94.75 80 LYS A CA 1
ATOM 634 C C . LYS A 1 80 ? -13.764 -3.340 -10.744 1.00 94.75 80 LYS A C 1
ATOM 636 O O . LYS A 1 80 ? -13.512 -2.473 -9.907 1.00 94.75 80 LYS A O 1
ATOM 641 N N . ASN A 1 81 ? -14.931 -3.412 -11.382 1.00 92.50 81 ASN A N 1
ATOM 642 C CA . ASN A 1 81 ? -16.034 -2.463 -11.193 1.00 92.50 81 ASN A CA 1
ATOM 643 C C . ASN A 1 81 ? -15.587 -0.999 -11.376 1.00 92.50 81 ASN A C 1
ATOM 645 O O . ASN A 1 81 ? -15.907 -0.141 -10.558 1.00 92.50 81 ASN A O 1
ATOM 649 N N . GLY A 1 82 ? -14.768 -0.737 -12.402 1.00 88.88 82 GLY A N 1
ATOM 650 C CA . GLY A 1 82 ? -14.262 0.605 -12.711 1.00 88.88 82 GLY A CA 1
ATOM 651 C C . GLY A 1 82 ? -13.325 1.203 -11.655 1.00 88.88 82 GLY A C 1
ATOM 652 O O . GLY A 1 82 ? -13.124 2.409 -11.645 1.00 88.88 82 GLY A O 1
ATOM 653 N N . THR A 1 83 ? -12.773 0.394 -10.746 1.00 91.69 83 THR A N 1
ATOM 654 C CA . THR A 1 83 ? -11.903 0.864 -9.660 1.00 91.69 83 THR A CA 1
ATOM 655 C C . THR A 1 83 ? -10.561 0.140 -9.683 1.00 91.69 83 THR A C 1
ATOM 657 O O . THR A 1 83 ? -10.518 -1.085 -9.791 1.00 91.69 83 THR A O 1
ATOM 660 N N . VAL A 1 84 ? -9.481 0.898 -9.495 1.00 94.00 84 VAL A N 1
ATOM 661 C CA . VAL A 1 84 ? -8.131 0.394 -9.210 1.00 94.00 84 VAL A CA 1
ATOM 662 C C . VAL A 1 84 ? -7.636 1.060 -7.927 1.00 94.00 84 VAL A C 1
ATOM 664 O O . VAL A 1 84 ? -7.774 2.270 -7.761 1.00 94.00 84 VAL A O 1
ATOM 667 N N . ILE A 1 85 ? -7.063 0.281 -7.011 1.00 95.19 85 ILE A N 1
ATOM 668 C CA . ILE A 1 85 ? -6.427 0.780 -5.788 1.00 95.19 85 ILE A CA 1
ATOM 669 C C . ILE A 1 85 ? -4.916 0.678 -5.976 1.00 95.19 85 ILE A C 1
ATOM 671 O O . ILE A 1 85 ? -4.362 -0.415 -5.998 1.00 95.19 85 ILE A O 1
ATOM 675 N N . VAL A 1 86 ? -4.229 1.808 -6.100 1.00 95.00 86 VAL A N 1
ATOM 676 C CA . VAL A 1 86 ? -2.783 1.821 -6.362 1.00 95.00 86 VAL A CA 1
ATOM 677 C C . VAL A 1 86 ? -2.000 1.964 -5.056 1.00 95.00 86 VAL A C 1
ATOM 679 O O . VAL A 1 86 ? -2.301 2.830 -4.233 1.00 95.00 86 VAL A O 1
ATOM 682 N N . CYS A 1 87 ? -0.968 1.140 -4.864 1.00 95.31 87 CYS A N 1
ATOM 683 C CA . CYS A 1 87 ? -0.054 1.221 -3.724 1.00 95.31 87 CYS A CA 1
ATOM 684 C C . CYS A 1 87 ? 1.404 1.133 -4.189 1.00 95.31 87 CYS A C 1
ATOM 686 O O . CYS A 1 87 ? 1.810 0.111 -4.727 1.00 95.31 87 CYS A O 1
ATOM 688 N N . ALA A 1 88 ? 2.207 2.172 -3.946 1.00 94.50 88 ALA A N 1
ATOM 689 C CA . ALA A 1 88 ? 3.649 2.141 -4.204 1.00 94.50 88 ALA A CA 1
ATOM 690 C C . ALA A 1 88 ? 4.429 1.817 -2.921 1.00 94.50 88 ALA A C 1
ATOM 692 O O . ALA A 1 88 ? 4.266 2.496 -1.898 1.00 94.50 88 ALA A O 1
ATOM 693 N N . VAL A 1 89 ? 5.274 0.784 -2.953 1.00 93.06 89 VAL A N 1
ATOM 694 C CA . VAL A 1 89 ? 5.983 0.283 -1.764 1.00 93.06 89 VAL A CA 1
ATOM 695 C C . VAL A 1 89 ? 7.303 -0.398 -2.136 1.00 93.06 89 VAL A C 1
ATOM 697 O O . VAL A 1 89 ? 7.491 -0.837 -3.264 1.00 93.06 89 VAL A O 1
ATOM 700 N N . SER A 1 90 ? 8.238 -0.459 -1.186 1.00 91.25 90 SER A N 1
ATOM 701 C CA . SER A 1 90 ? 9.513 -1.178 -1.302 1.00 91.25 90 SER A CA 1
ATOM 702 C C . SER A 1 90 ? 9.555 -2.386 -0.361 1.00 91.25 90 SER A C 1
ATOM 704 O O . SER A 1 90 ? 8.827 -2.437 0.637 1.00 91.25 90 SER A O 1
ATOM 706 N N . TYR A 1 91 ? 10.427 -3.354 -0.639 1.00 91.88 91 TYR A N 1
ATOM 707 C CA . TYR A 1 91 ? 10.533 -4.620 0.090 1.00 91.88 91 TYR A CA 1
ATOM 708 C C . TYR A 1 91 ? 10.706 -4.477 1.608 1.00 91.88 91 TYR A C 1
ATOM 710 O O . TYR A 1 91 ? 10.030 -5.204 2.338 1.00 91.88 91 TYR A O 1
ATOM 718 N N . PRO A 1 92 ? 11.497 -3.523 2.146 1.00 89.75 92 PRO A N 1
ATOM 719 C CA . PRO A 1 92 ? 11.592 -3.338 3.595 1.00 89.75 92 PRO A CA 1
ATOM 720 C C . PRO A 1 92 ? 10.247 -3.048 4.278 1.00 89.75 92 PRO A C 1
ATOM 722 O O . PRO A 1 92 ? 10.100 -3.313 5.466 1.00 89.75 92 PRO A O 1
ATOM 725 N N . PHE A 1 93 ? 9.259 -2.522 3.546 1.00 92.38 93 PHE A N 1
ATOM 726 C CA . PHE A 1 93 ? 7.906 -2.251 4.034 1.00 92.38 93 PHE A CA 1
ATOM 727 C C . PHE A 1 93 ? 6.896 -3.355 3.685 1.00 92.38 93 PHE A C 1
ATOM 729 O O . PHE A 1 93 ? 5.707 -3.184 3.956 1.00 92.38 93 PHE A O 1
ATOM 736 N N . LEU A 1 94 ? 7.339 -4.507 3.167 1.00 95.06 94 LEU A N 1
ATOM 737 C CA . LEU A 1 94 ? 6.485 -5.667 2.898 1.00 95.06 94 LEU A CA 1
ATOM 738 C C . LEU A 1 94 ? 5.618 -6.074 4.111 1.00 95.06 94 LEU A C 1
ATOM 740 O O . LEU A 1 94 ? 4.432 -6.329 3.909 1.00 95.06 94 LEU A O 1
ATOM 744 N N . PRO A 1 95 ? 6.106 -6.063 5.371 1.00 95.69 95 PRO A N 1
ATOM 745 C CA . PRO A 1 95 ? 5.241 -6.338 6.521 1.00 95.69 95 PRO A CA 1
ATOM 746 C C . PRO A 1 95 ? 4.094 -5.328 6.683 1.00 95.69 95 PRO A C 1
ATOM 748 O O . PRO A 1 95 ? 2.981 -5.713 7.030 1.00 95.69 95 PRO A O 1
ATOM 751 N N . PHE A 1 96 ? 4.323 -4.045 6.380 1.00 96.38 96 PHE A N 1
ATOM 752 C CA . PHE A 1 96 ? 3.266 -3.027 6.392 1.00 96.38 96 PHE A CA 1
ATOM 753 C C . PHE A 1 96 ? 2.294 -3.186 5.223 1.00 96.38 96 PHE A C 1
ATOM 755 O O . PHE A 1 96 ? 1.096 -2.990 5.421 1.00 96.38 96 PHE A O 1
ATOM 762 N N . LEU A 1 97 ? 2.786 -3.562 4.035 1.00 97.19 97 LEU A N 1
ATOM 763 C CA . LEU A 1 97 ? 1.929 -3.931 2.907 1.00 97.19 97 LEU A CA 1
ATOM 764 C C . LEU A 1 97 ? 1.019 -5.098 3.304 1.00 97.19 97 LEU A C 1
ATOM 766 O O . LEU A 1 97 ? -0.188 -5.015 3.107 1.00 97.19 97 LEU A O 1
ATOM 770 N N . ASN A 1 98 ? 1.576 -6.140 3.925 1.00 97.25 98 ASN A N 1
ATOM 771 C CA . ASN A 1 98 ? 0.808 -7.294 4.383 1.00 97.25 98 ASN A CA 1
ATOM 772 C C . ASN A 1 98 ? -0.258 -6.891 5.410 1.00 97.25 98 ASN A C 1
ATOM 774 O O . ASN A 1 98 ? -1.423 -7.245 5.264 1.00 97.25 98 ASN A O 1
ATOM 778 N N . ASN A 1 99 ? 0.122 -6.074 6.399 1.00 96.94 99 ASN A N 1
ATOM 779 C CA . ASN A 1 99 ? -0.802 -5.530 7.393 1.00 96.94 99 ASN A CA 1
ATOM 780 C C . ASN A 1 99 ? -1.968 -4.768 6.753 1.00 96.94 99 ASN A C 1
ATOM 782 O O . ASN A 1 99 ? -3.121 -4.937 7.137 1.00 96.94 99 ASN A O 1
ATOM 786 N N . TRP A 1 100 ? -1.662 -3.916 5.774 1.00 96.75 100 TRP A N 1
ATOM 787 C CA . TRP A 1 100 ? -2.663 -3.134 5.057 1.00 96.75 100 TRP A CA 1
ATOM 788 C C . TRP A 1 100 ? -3.572 -4.016 4.193 1.00 96.75 100 TRP A C 1
ATOM 790 O O . TRP A 1 100 ? -4.787 -3.822 4.196 1.00 96.75 100 TRP A O 1
ATOM 800 N N . LEU A 1 101 ? -3.015 -5.021 3.513 1.00 97.44 101 LEU A N 1
ATOM 801 C CA . LEU A 1 101 ? -3.777 -5.954 2.684 1.00 97.44 101 LEU A CA 1
ATOM 802 C C . LEU A 1 101 ? -4.774 -6.788 3.490 1.00 97.44 101 LEU A C 1
ATOM 804 O O . LEU A 1 101 ? -5.844 -7.069 2.960 1.00 97.44 101 LEU A O 1
ATOM 808 N N . ILE A 1 102 ? -4.497 -7.114 4.758 1.00 96.19 102 ILE A N 1
ATOM 809 C CA . ILE A 1 102 ? -5.491 -7.745 5.647 1.00 96.19 102 ILE A CA 1
ATOM 810 C C . ILE A 1 102 ? -6.737 -6.853 5.750 1.00 96.19 102 ILE A C 1
ATOM 812 O O . ILE A 1 102 ? -7.852 -7.306 5.494 1.00 96.19 102 ILE A O 1
ATOM 816 N N . SER A 1 103 ? -6.561 -5.560 6.038 1.00 93.50 103 SER A N 1
ATOM 817 C CA . SER A 1 103 ? -7.681 -4.614 6.133 1.00 93.50 103 SER A CA 1
ATOM 818 C C . SER A 1 103 ? -8.441 -4.470 4.812 1.00 93.50 103 SER A C 1
ATOM 820 O O . SER A 1 103 ? -9.669 -4.461 4.810 1.00 93.50 103 SER A O 1
ATOM 822 N N . ILE A 1 104 ? -7.736 -4.397 3.680 1.00 95.38 104 ILE A N 1
ATOM 823 C CA . ILE A 1 104 ? -8.365 -4.312 2.350 1.00 95.38 104 ILE A CA 1
ATOM 824 C C . ILE A 1 104 ? -9.102 -5.612 1.989 1.00 95.38 104 ILE A C 1
ATOM 826 O O . ILE A 1 104 ? -10.176 -5.580 1.379 1.00 95.38 104 ILE A O 1
ATOM 830 N N . SER A 1 105 ? -8.549 -6.759 2.383 1.00 96.00 105 SER A N 1
ATOM 831 C CA . SER A 1 105 ? -9.136 -8.073 2.144 1.00 96.00 105 SER A CA 1
ATOM 832 C C . SER A 1 105 ? -10.444 -8.255 2.908 1.00 96.00 105 SER A C 1
ATOM 834 O O . SER A 1 105 ? -11.444 -8.653 2.309 1.00 96.00 105 SER A O 1
ATOM 836 N N . ARG A 1 106 ? -10.495 -7.822 4.175 1.00 93.69 106 ARG A N 1
ATOM 837 C CA . ARG A 1 106 ? -11.722 -7.784 4.994 1.00 93.69 106 ARG A CA 1
ATOM 838 C C . ARG A 1 106 ? -12.847 -6.958 4.365 1.00 93.69 106 ARG A C 1
ATOM 840 O O . ARG A 1 106 ? -14.016 -7.277 4.554 1.00 93.69 106 ARG A O 1
ATOM 847 N N . GLN A 1 107 ? -12.503 -5.939 3.576 1.00 91.94 107 GLN A N 1
ATOM 848 C CA . GLN A 1 107 ? -13.456 -5.120 2.813 1.00 91.94 107 GLN A CA 1
ATOM 849 C C . GLN A 1 107 ? -13.763 -5.678 1.412 1.00 91.94 107 GLN A C 1
ATOM 851 O O . GLN A 1 107 ? -14.440 -5.027 0.620 1.00 91.94 107 GLN A O 1
ATOM 856 N N . LYS A 1 108 ? -13.271 -6.879 1.074 1.00 95.25 108 LYS A N 1
ATOM 857 C CA . LYS A 1 108 ? -13.466 -7.539 -0.231 1.00 95.25 108 LYS A CA 1
ATOM 858 C C . LYS A 1 108 ? -13.024 -6.662 -1.408 1.00 95.25 108 LYS A C 1
ATOM 860 O O . LYS A 1 108 ? -13.685 -6.580 -2.445 1.00 95.25 108 LYS A O 1
ATOM 865 N N . HIS A 1 109 ? -11.909 -5.954 -1.235 1.00 96.38 109 HIS A N 1
ATOM 866 C CA . HIS A 1 109 ? -11.352 -5.061 -2.255 1.00 96.38 109 HIS A CA 1
ATOM 867 C C . HIS A 1 109 ? -9.922 -5.413 -2.663 1.00 96.38 109 HIS A C 1
ATOM 869 O O . HIS A 1 109 ? -9.346 -4.705 -3.483 1.00 96.38 109 HIS A O 1
ATOM 875 N N . HIS A 1 110 ? -9.352 -6.506 -2.146 1.00 96.81 110 HIS A N 1
ATOM 876 C CA . HIS A 1 110 ? -7.970 -6.883 -2.447 1.00 96.81 110 HIS A CA 1
ATOM 877 C C . HIS A 1 110 ? -7.764 -7.125 -3.951 1.00 96.81 110 HIS A C 1
ATOM 879 O O . HIS A 1 110 ? -6.794 -6.623 -4.502 1.00 96.81 110 HIS A O 1
ATOM 885 N N . GLU A 1 111 ? -8.716 -7.744 -4.657 1.00 97.31 111 GLU A N 1
ATOM 886 C CA . GLU A 1 111 ? -8.638 -7.966 -6.114 1.00 97.31 111 GLU A CA 1
ATOM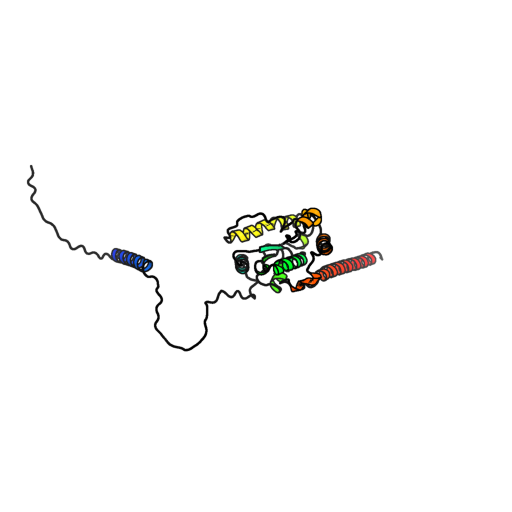 887 C C . GLU A 1 111 ? -8.504 -6.682 -6.960 1.00 97.31 111 GLU A C 1
ATOM 889 O O . GLU A 1 111 ? -8.163 -6.756 -8.138 1.00 97.31 111 GLU A O 1
ATOM 894 N N . LYS A 1 112 ? -8.767 -5.504 -6.375 1.00 97.69 112 LYS A N 1
ATOM 895 C CA . LYS A 1 112 ? -8.645 -4.197 -7.041 1.00 97.69 112 LYS A CA 1
ATOM 896 C C . LYS A 1 112 ? -7.256 -3.577 -6.921 1.00 97.69 112 LYS A C 1
ATOM 898 O O . LYS A 1 112 ? -7.017 -2.505 -7.474 1.00 97.69 112 LYS A O 1
ATOM 903 N N . VAL A 1 113 ? -6.371 -4.170 -6.124 1.00 98.00 113 VAL A N 1
ATOM 904 C CA . VAL A 1 113 ? -5.106 -3.538 -5.751 1.00 98.00 113 VAL A CA 1
ATOM 905 C C . VAL A 1 113 ? -4.034 -3.805 -6.801 1.00 98.00 113 VAL A C 1
ATOM 907 O O . VAL A 1 113 ? -3.739 -4.959 -7.095 1.00 98.00 113 VAL A O 1
ATOM 910 N N . LEU A 1 114 ? -3.398 -2.739 -7.286 1.00 97.75 114 LEU A N 1
ATOM 911 C CA . LEU A 1 114 ? -2.141 -2.782 -8.028 1.00 97.75 114 LEU A CA 1
ATOM 912 C C . LEU A 1 114 ? -1.004 -2.283 -7.133 1.00 97.75 114 LEU A C 1
ATOM 914 O O . LEU A 1 114 ? -0.986 -1.122 -6.715 1.00 97.75 114 LEU A O 1
ATOM 918 N N . VAL A 1 115 ? -0.036 -3.150 -6.861 1.00 97.88 115 VAL A N 1
ATOM 919 C CA . VAL A 1 115 ? 1.205 -2.803 -6.172 1.00 97.88 115 VAL A CA 1
ATOM 920 C C . VAL A 1 115 ? 2.239 -2.344 -7.197 1.00 97.88 115 VAL A C 1
ATOM 922 O O . VAL A 1 115 ? 2.616 -3.087 -8.099 1.00 97.88 115 VAL A O 1
ATOM 925 N N . ILE A 1 116 ? 2.741 -1.127 -7.041 1.00 96.25 116 ILE A N 1
ATOM 926 C CA . ILE A 1 116 ? 3.905 -0.632 -7.774 1.00 96.25 116 ILE A CA 1
ATOM 927 C C . ILE A 1 116 ? 5.122 -0.880 -6.890 1.00 96.25 116 ILE A C 1
ATOM 929 O O . ILE A 1 116 ? 5.329 -0.216 -5.871 1.00 96.25 116 ILE A O 1
ATOM 933 N N . ALA A 1 117 ? 5.886 -1.904 -7.246 1.00 94.81 117 ALA A N 1
ATOM 934 C CA . ALA A 1 117 ? 7.079 -2.305 -6.535 1.00 94.81 117 ALA A CA 1
ATOM 935 C C . ALA A 1 117 ? 8.251 -1.385 -6.891 1.00 94.81 117 ALA A C 1
ATOM 937 O O . ALA A 1 117 ? 8.613 -1.237 -8.056 1.00 94.81 117 ALA A O 1
ATOM 938 N N . GLU A 1 118 ? 8.871 -0.799 -5.870 1.00 92.31 118 GLU A N 1
ATOM 939 C CA . GLU A 1 118 ? 10.034 0.091 -6.023 1.00 92.31 118 GLU A C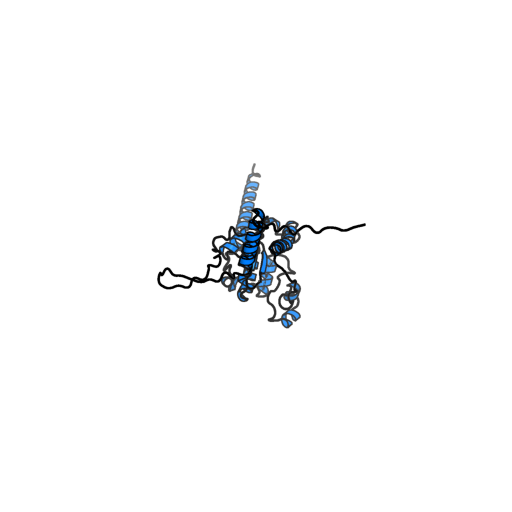A 1
ATOM 940 C C . GLU A 1 118 ? 11.352 -0.685 -6.233 1.00 92.31 118 GLU A C 1
ATOM 942 O O . GLU A 1 118 ? 12.373 -0.111 -6.621 1.00 92.31 118 GLU A O 1
ATOM 947 N N . ASP A 1 119 ? 11.332 -1.998 -5.984 1.00 91.00 119 ASP A N 1
ATOM 948 C CA . ASP A 1 119 ? 12.462 -2.908 -6.130 1.00 91.00 119 ASP A CA 1
ATOM 949 C C . ASP A 1 119 ? 12.015 -4.318 -6.565 1.00 91.00 119 ASP A C 1
ATOM 951 O O . ASP A 1 119 ? 10.868 -4.735 -6.370 1.00 91.00 119 ASP A O 1
ATOM 955 N N . TYR A 1 120 ? 12.941 -5.068 -7.168 1.00 91.62 120 TYR A N 1
ATOM 956 C CA . TYR A 1 120 ? 12.662 -6.404 -7.703 1.00 91.62 120 TYR A CA 1
ATOM 957 C C . TYR A 1 120 ? 12.339 -7.443 -6.622 1.00 91.62 120 TYR A C 1
ATOM 959 O O . TYR A 1 120 ? 11.587 -8.378 -6.893 1.00 91.62 120 TYR A O 1
ATOM 967 N N . ALA A 1 121 ? 12.879 -7.298 -5.406 1.00 92.19 121 ALA A N 1
ATOM 968 C CA . ALA A 1 121 ? 12.618 -8.250 -4.328 1.00 92.19 121 ALA A CA 1
ATOM 969 C C . ALA A 1 121 ? 11.134 -8.228 -3.944 1.00 92.19 121 ALA A C 1
ATOM 971 O O . ALA A 1 121 ? 10.509 -9.281 -3.807 1.00 92.19 121 ALA A O 1
ATOM 972 N N . LEU A 1 122 ? 10.542 -7.035 -3.854 1.00 93.88 122 LEU A N 1
ATOM 973 C CA . LEU A 1 122 ? 9.109 -6.884 -3.640 1.00 93.88 122 LEU A CA 1
ATOM 974 C C . LEU A 1 122 ? 8.287 -7.374 -4.830 1.00 93.88 122 LEU A C 1
ATOM 976 O O . LEU A 1 122 ? 7.330 -8.115 -4.609 1.00 93.88 122 LEU A O 1
ATOM 980 N N . LEU A 1 123 ? 8.658 -6.998 -6.060 1.00 94.62 123 LEU A N 1
ATOM 981 C CA . LEU A 1 123 ? 7.953 -7.429 -7.273 1.00 94.62 123 LEU A CA 1
ATOM 982 C C . LEU A 1 123 ? 7.797 -8.952 -7.302 1.00 94.62 123 LEU A C 1
ATOM 984 O O . LEU A 1 123 ? 6.693 -9.473 -7.463 1.00 94.62 123 LEU A O 1
ATOM 988 N N . TYR A 1 124 ? 8.911 -9.662 -7.118 1.00 93.50 124 TYR A N 1
ATOM 989 C CA . TYR A 1 124 ? 8.926 -11.116 -7.130 1.00 93.50 124 TYR A CA 1
ATOM 990 C C . TYR A 1 124 ? 8.164 -11.700 -5.950 1.00 93.50 124 TYR A C 1
ATOM 992 O O . TYR A 1 124 ? 7.395 -12.635 -6.148 1.00 93.50 124 TYR A O 1
ATOM 1000 N N . LYS A 1 125 ? 8.310 -11.138 -4.743 1.00 94.88 125 LYS A N 1
ATOM 1001 C CA . LYS A 1 125 ? 7.640 -11.696 -3.565 1.00 94.88 125 LYS A CA 1
ATOM 1002 C C . LYS A 1 125 ? 6.125 -11.550 -3.617 1.00 94.88 125 LYS A C 1
ATOM 1004 O O . LYS A 1 125 ? 5.414 -12.469 -3.215 1.00 94.88 125 LYS A O 1
ATOM 1009 N N . VAL A 1 126 ? 5.632 -10.409 -4.102 1.00 96.31 126 VAL A N 1
ATOM 1010 C CA . VAL A 1 126 ? 4.191 -10.194 -4.265 1.00 96.31 126 VAL A CA 1
ATOM 1011 C C . VAL A 1 126 ? 3.657 -11.117 -5.346 1.00 96.31 126 VAL A C 1
ATOM 1013 O O . VAL A 1 126 ? 2.722 -11.847 -5.061 1.00 96.31 126 VAL A O 1
ATOM 1016 N N . ASN A 1 127 ? 4.271 -11.179 -6.529 1.00 95.31 127 ASN A N 1
ATOM 1017 C CA . ASN A 1 1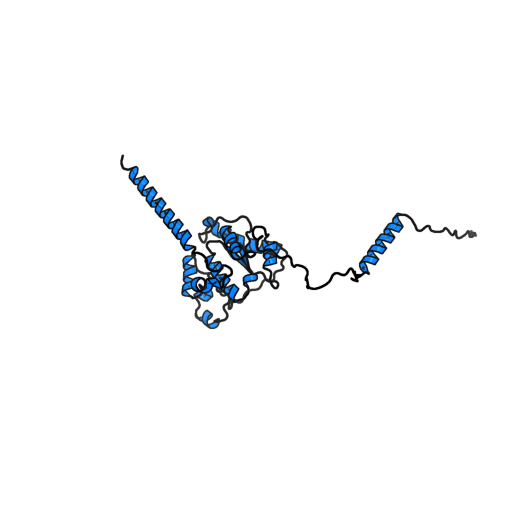27 ? 3.739 -12.011 -7.609 1.00 95.31 127 ASN A CA 1
ATOM 1018 C C . ASN A 1 127 ? 3.959 -13.519 -7.432 1.00 95.31 127 ASN A C 1
ATOM 1020 O O . ASN A 1 127 ? 3.259 -14.299 -8.060 1.00 95.31 127 ASN A O 1
ATOM 1024 N N . GLU A 1 128 ? 4.893 -13.954 -6.586 1.00 93.06 128 GLU A N 1
ATOM 1025 C CA . GLU A 1 128 ? 5.003 -15.360 -6.174 1.00 93.06 128 GLU A CA 1
ATOM 1026 C C . GLU A 1 128 ? 3.733 -15.818 -5.439 1.00 93.06 128 GLU A C 1
ATOM 1028 O O . GLU A 1 128 ? 3.231 -16.913 -5.676 1.00 93.06 128 GLU A O 1
ATOM 1033 N N . LYS A 1 129 ? 3.219 -14.972 -4.540 1.00 94.38 129 LYS A N 1
ATOM 1034 C CA . LYS A 1 129 ? 2.085 -15.289 -3.658 1.00 94.38 129 LYS A CA 1
ATOM 1035 C C . LYS A 1 129 ? 0.746 -14.799 -4.201 1.00 94.38 129 LYS A C 1
ATOM 1037 O O . LYS A 1 129 ? -0.288 -15.398 -3.931 1.00 94.38 129 LYS A O 1
ATOM 1042 N N . TRP A 1 130 ? 0.774 -13.710 -4.957 1.00 95.81 130 TRP A N 1
ATOM 1043 C CA . TRP A 1 130 ? -0.383 -12.990 -5.460 1.00 95.81 130 TRP A CA 1
ATOM 1044 C C . TRP A 1 130 ? -0.125 -12.467 -6.883 1.00 95.81 130 TRP A C 1
ATOM 1046 O O . TRP A 1 130 ? 0.132 -11.278 -7.093 1.00 95.81 130 TRP A O 1
ATOM 1056 N N . PRO A 1 131 ? -0.118 -13.369 -7.877 1.00 94.12 131 PRO A N 1
ATOM 1057 C CA . PRO A 1 131 ? 0.323 -13.042 -9.227 1.00 94.12 131 PRO A CA 1
ATOM 1058 C C . PRO A 1 131 ? -0.659 -12.107 -9.945 1.00 94.12 131 PRO A C 1
ATOM 1060 O O . PRO A 1 131 ? -1.872 -12.229 -9.783 1.00 94.12 131 PRO A O 1
ATOM 1063 N N . GLY A 1 132 ? -0.140 -11.184 -10.759 1.00 93.00 132 GLY A N 1
ATOM 1064 C CA . GLY A 1 132 ? -0.962 -10.191 -11.469 1.00 93.00 132 GLY A CA 1
ATOM 1065 C C . GLY A 1 132 ? -1.158 -8.883 -10.705 1.00 93.00 132 GLY A C 1
ATOM 1066 O O . GLY A 1 132 ? -1.659 -7.915 -11.273 1.00 93.00 132 GLY A O 1
ATOM 1067 N N . HIS A 1 133 ? -0.742 -8.833 -9.437 1.00 96.38 133 HIS A N 1
ATOM 1068 C CA . HIS A 1 133 ? -0.997 -7.702 -8.549 1.00 96.38 133 HIS A CA 1
ATOM 1069 C C . HIS A 1 133 ? 0.216 -6.814 -8.293 1.00 96.38 133 HIS A C 1
ATOM 1071 O O . HIS A 1 133 ? 0.066 -5.806 -7.606 1.00 96.38 133 HIS A O 1
ATOM 1077 N N . ALA A 1 134 ? 1.398 -7.131 -8.829 1.00 96.62 134 ALA A N 1
ATOM 1078 C CA . ALA A 1 134 ? 2.558 -6.249 -8.721 1.00 96.62 134 ALA A CA 1
ATOM 1079 C C . ALA A 1 134 ? 3.243 -5.966 -10.058 1.00 96.62 134 ALA A C 1
ATOM 1081 O O . ALA A 1 134 ? 3.523 -6.878 -10.830 1.00 96.62 134 ALA A O 1
ATOM 1082 N N . VAL A 1 135 ? 3.580 -4.704 -10.297 1.00 95.81 135 VAL A N 1
ATOM 1083 C CA . VAL A 1 135 ? 4.389 -4.219 -11.428 1.00 95.81 135 VAL A CA 1
ATOM 1084 C C . VAL A 1 135 ? 5.602 -3.469 -10.903 1.00 95.81 135 VAL A C 1
ATOM 1086 O O . VAL A 1 135 ? 5.592 -2.989 -9.774 1.00 95.81 135 VAL A O 1
ATOM 1089 N N . LEU A 1 136 ? 6.636 -3.333 -11.726 1.00 93.56 136 LEU A N 1
ATOM 1090 C CA . LEU A 1 136 ? 7.758 -2.437 -11.465 1.00 93.56 136 LEU A CA 1
ATOM 1091 C C . LEU A 1 136 ? 7.894 -1.480 -12.644 1.00 93.56 136 LEU A C 1
ATOM 1093 O O . LEU A 1 136 ? 7.842 -1.914 -13.793 1.00 93.56 136 LEU A O 1
ATOM 1097 N N . ILE A 1 137 ? 8.082 -0.194 -12.352 1.00 91.00 137 ILE A N 1
ATOM 1098 C CA . ILE A 1 137 ? 8.310 0.845 -13.360 1.00 91.00 137 ILE A CA 1
ATOM 1099 C C . ILE A 1 137 ? 9.805 1.198 -13.337 1.00 91.00 137 ILE A C 1
ATOM 1101 O O . ILE A 1 137 ? 10.286 1.760 -12.345 1.00 91.00 137 ILE A O 1
ATOM 1105 N N . PRO A 1 138 ? 10.580 0.832 -14.376 1.00 86.50 138 PRO A N 1
ATOM 1106 C CA . PRO A 1 138 ? 12.017 1.066 -14.398 1.00 86.50 138 PRO A CA 1
ATOM 1107 C C . PRO A 1 138 ? 12.389 2.558 -14.323 1.00 86.50 138 PRO A C 1
ATOM 1109 O O . PRO A 1 138 ? 11.631 3.407 -14.782 1.00 86.50 138 PRO A O 1
ATOM 1112 N N . PRO A 1 139 ? 13.575 2.893 -13.784 1.00 86.31 139 PRO A N 1
ATOM 1113 C CA . PRO A 1 139 ? 14.545 1.980 -13.177 1.00 86.31 139 PRO A CA 1
ATOM 1114 C C . PRO A 1 139 ? 14.131 1.570 -11.755 1.00 86.31 139 PRO A C 1
ATOM 1116 O O . PRO A 1 139 ? 13.532 2.366 -11.039 1.00 86.31 139 PRO A O 1
ATOM 1119 N N . ALA A 1 140 ? 14.487 0.360 -11.319 1.00 82.94 140 ALA A N 1
ATOM 1120 C CA . ALA A 1 140 ? 14.378 -0.017 -9.907 1.00 82.94 140 ALA A CA 1
ATOM 1121 C C . ALA A 1 140 ? 15.386 0.789 -9.072 1.00 82.94 140 ALA A C 1
ATOM 1123 O O . ALA A 1 140 ? 16.511 1.021 -9.524 1.00 82.94 140 ALA A O 1
ATOM 1124 N N . LEU A 1 141 ? 15.007 1.211 -7.866 1.00 74.88 141 LEU A N 1
ATOM 1125 C CA . LEU A 1 141 ? 15.937 1.880 -6.955 1.00 74.88 141 LEU A CA 1
ATOM 1126 C C . LEU A 1 141 ? 16.660 0.846 -6.089 1.00 74.88 141 LEU A C 1
ATOM 1128 O O . LEU A 1 141 ? 16.074 -0.161 -5.699 1.00 74.88 141 LEU A O 1
ATOM 1132 N N . ASP A 1 142 ? 17.931 1.102 -5.766 1.00 72.69 142 ASP A N 1
ATOM 1133 C CA . ASP A 1 142 ? 18.637 0.305 -4.760 1.00 72.69 142 ASP A CA 1
ATOM 1134 C C . ASP A 1 142 ? 17.939 0.506 -3.407 1.00 72.69 142 ASP A C 1
ATOM 1136 O O . ASP A 1 142 ? 17.909 1.645 -2.916 1.00 72.69 142 ASP A O 1
ATOM 1140 N N . PRO A 1 143 ? 17.406 -0.563 -2.777 1.00 66.88 143 PRO A N 1
ATOM 1141 C CA . PRO A 1 143 ? 16.781 -0.469 -1.466 1.00 66.88 143 PRO A CA 1
ATOM 1142 C C . PRO A 1 143 ? 17.663 0.297 -0.479 1.00 66.88 143 PRO A C 1
ATOM 1144 O O . PRO A 1 143 ? 17.167 1.200 0.196 1.00 66.88 143 PRO A O 1
ATOM 1147 N N . LYS A 1 144 ? 18.982 0.036 -0.491 1.00 66.12 144 LYS A N 1
ATOM 1148 C CA . LYS A 1 144 ? 19.968 0.598 0.447 1.00 66.12 144 LYS A CA 1
ATOM 1149 C C . LYS A 1 144 ? 20.098 2.118 0.361 1.00 66.12 144 LYS A C 1
ATOM 1151 O O . LYS A 1 144 ? 20.397 2.755 1.372 1.00 66.12 144 LYS A O 1
ATOM 1156 N N . ALA A 1 145 ? 19.818 2.717 -0.794 1.00 59.41 145 ALA A N 1
ATOM 1157 C CA . ALA A 1 145 ? 19.928 4.160 -0.986 1.00 59.41 145 ALA A CA 1
ATOM 1158 C C . ALA A 1 145 ? 18.798 4.954 -0.297 1.00 59.41 145 ALA A C 1
ATOM 1160 O O . ALA A 1 145 ? 18.974 6.137 -0.010 1.00 59.41 145 ALA A O 1
ATOM 1161 N N . ALA A 1 146 ? 17.651 4.333 0.008 1.00 60.34 146 ALA A N 1
ATOM 1162 C CA . ALA A 1 146 ? 16.427 5.045 0.399 1.00 60.34 146 ALA A CA 1
ATOM 1163 C C . ALA A 1 146 ? 16.079 5.008 1.906 1.00 60.34 146 ALA A C 1
ATOM 1165 O O . ALA A 1 146 ? 15.008 5.471 2.306 1.00 60.34 146 ALA A O 1
ATOM 1166 N N . HIS A 1 147 ? 16.946 4.462 2.768 1.00 65.12 147 HIS A N 1
ATOM 1167 C CA . HIS A 1 147 ? 16.563 4.127 4.152 1.00 65.12 147 HIS A CA 1
ATOM 1168 C C . HIS A 1 147 ? 16.472 5.316 5.121 1.00 65.12 147 HIS A C 1
ATOM 1170 O O . HIS A 1 147 ? 15.791 5.212 6.146 1.00 65.12 147 HIS A O 1
ATOM 1176 N N . HIS A 1 148 ? 17.141 6.438 4.842 1.00 70.88 148 HIS A N 1
ATOM 1177 C CA . HIS A 1 148 ? 17.186 7.565 5.776 1.00 70.88 148 HIS A CA 1
ATOM 1178 C C . HIS A 1 148 ? 16.172 8.642 5.398 1.00 70.88 148 HIS A C 1
ATOM 1180 O O . HIS A 1 148 ? 16.288 9.273 4.349 1.00 70.88 148 HIS A O 1
ATOM 1186 N N . PHE A 1 149 ? 15.191 8.873 6.275 1.00 77.06 149 PHE A N 1
ATOM 1187 C CA . PHE A 1 149 ? 14.242 9.977 6.132 1.00 77.06 149 PHE A CA 1
ATOM 1188 C C . PHE A 1 149 ? 14.993 11.304 5.939 1.00 77.06 149 PHE A C 1
ATOM 1190 O O . PHE A 1 149 ? 15.898 11.614 6.710 1.00 77.06 149 PHE A O 1
ATOM 1197 N N . GLY A 1 150 ? 14.626 12.058 4.901 1.00 79.69 150 GLY A N 1
ATOM 1198 C CA . GLY A 1 150 ? 15.266 13.330 4.550 1.00 79.69 150 GLY A CA 1
ATOM 1199 C C . GLY A 1 150 ? 16.595 13.218 3.788 1.00 79.69 150 GLY A C 1
ATOM 1200 O O . GLY A 1 150 ? 17.187 14.244 3.475 1.00 79.69 150 GLY A O 1
ATOM 1201 N N . SER A 1 151 ? 17.074 12.012 3.467 1.00 83.75 151 SER A N 1
ATOM 1202 C CA . SER A 1 151 ? 18.230 11.832 2.574 1.00 83.75 151 SER A CA 1
ATOM 1203 C C . SER A 1 151 ? 17.863 12.055 1.103 1.00 83.75 151 SER A C 1
ATOM 1205 O O . SER A 1 151 ? 16.698 11.934 0.722 1.00 83.75 151 SER A O 1
ATOM 1207 N N . GLN A 1 152 ? 18.863 12.293 0.247 1.00 84.06 152 GLN A N 1
ATOM 1208 C CA . GLN A 1 152 ? 18.645 12.416 -1.199 1.00 84.06 152 GLN A CA 1
ATOM 1209 C C . GLN A 1 152 ? 17.982 11.165 -1.794 1.00 84.06 152 GLN A C 1
ATOM 1211 O O . GLN A 1 152 ? 17.061 11.279 -2.596 1.00 84.06 152 GLN A O 1
ATOM 1216 N N . GLY A 1 153 ? 18.399 9.967 -1.371 1.00 81.88 153 GLY A N 1
ATOM 1217 C CA . GLY A 1 153 ? 17.787 8.723 -1.838 1.00 81.88 153 GLY A CA 1
ATOM 1218 C C . GLY A 1 153 ? 16.330 8.570 -1.392 1.00 81.88 153 GLY A C 1
ATOM 1219 O O . GLY A 1 153 ? 15.501 8.105 -2.170 1.00 81.88 153 GLY A O 1
ATOM 1220 N N . PHE A 1 154 ? 15.980 9.039 -0.188 1.00 81.19 154 PHE A N 1
ATOM 1221 C CA . PHE A 1 154 ? 14.583 9.118 0.248 1.00 81.19 154 PHE A CA 1
ATOM 1222 C C . PHE A 1 154 ? 13.773 10.090 -0.616 1.00 81.19 154 PHE A C 1
ATOM 1224 O O . PHE A 1 154 ? 12.686 9.728 -1.061 1.00 81.19 154 PHE A O 1
ATOM 1231 N N . TYR A 1 155 ? 14.302 11.284 -0.904 1.00 83.38 155 TYR A N 1
ATOM 1232 C CA . TYR A 1 155 ? 13.620 12.241 -1.779 1.00 83.38 155 TYR A CA 1
ATOM 1233 C C . TYR A 1 155 ? 13.414 11.683 -3.185 1.00 83.38 155 TYR A C 1
ATOM 1235 O O . TYR A 1 155 ? 12.297 11.765 -3.692 1.00 83.38 155 TYR A O 1
ATOM 1243 N N . ASN A 1 156 ? 14.439 11.048 -3.761 1.00 83.75 156 ASN A N 1
ATOM 1244 C CA . ASN A 1 156 ? 14.361 10.390 -5.065 1.00 83.75 156 ASN A CA 1
ATOM 1245 C C . ASN A 1 156 ? 13.302 9.275 -5.080 1.00 83.75 156 ASN A C 1
ATOM 1247 O O . ASN A 1 156 ? 12.595 9.119 -6.068 1.00 83.75 156 ASN A O 1
ATOM 1251 N N . LEU A 1 157 ? 13.158 8.510 -3.992 1.00 82.25 157 LEU A N 1
ATOM 1252 C CA . LEU A 1 157 ? 12.101 7.503 -3.867 1.00 82.25 157 LEU A CA 1
ATOM 1253 C C . LEU A 1 157 ? 10.711 8.153 -3.793 1.00 82.25 157 LEU A C 1
ATOM 1255 O O . LEU A 1 157 ? 9.774 7.708 -4.448 1.00 82.25 157 LEU A O 1
ATOM 1259 N N . THR A 1 158 ? 10.541 9.205 -2.989 1.00 82.50 158 THR A N 1
ATOM 1260 C CA . THR A 1 158 ? 9.222 9.824 -2.794 1.00 82.50 158 THR A CA 1
ATOM 1261 C C . THR A 1 158 ? 8.761 10.656 -3.984 1.00 82.50 158 THR A C 1
ATOM 1263 O O . THR A 1 158 ? 7.564 10.672 -4.265 1.00 82.50 158 THR A O 1
ATOM 1266 N N . SER A 1 159 ? 9.680 11.319 -4.691 1.00 86.50 159 SER A N 1
ATOM 1267 C CA . SER A 1 159 ? 9.366 12.166 -5.848 1.00 86.50 159 SER A CA 1
ATOM 1268 C C . SER A 1 159 ? 8.907 11.362 -7.062 1.00 86.50 159 SER A C 1
ATOM 1270 O O . SER A 1 159 ? 8.237 11.910 -7.930 1.00 86.50 159 SER A O 1
ATOM 1272 N N . ARG A 1 160 ? 9.207 10.059 -7.104 1.00 86.88 160 ARG A N 1
ATOM 1273 C CA . ARG A 1 160 ? 8.736 9.146 -8.153 1.00 86.88 160 ARG A CA 1
ATOM 1274 C C . ARG A 1 160 ? 7.293 8.698 -7.986 1.00 86.88 160 ARG A C 1
ATOM 1276 O O . ARG A 1 160 ? 6.656 8.335 -8.963 1.00 86.88 160 ARG A O 1
ATOM 1283 N N . ARG A 1 161 ? 6.744 8.740 -6.773 1.00 87.69 161 ARG A N 1
ATOM 1284 C CA . ARG A 1 161 ? 5.382 8.245 -6.518 1.00 87.69 161 ARG A CA 1
ATOM 1285 C C . ARG A 1 161 ? 4.297 9.003 -7.297 1.00 87.69 161 ARG A C 1
ATOM 1287 O O . ARG A 1 161 ? 3.381 8.341 -7.774 1.00 87.69 161 ARG A O 1
ATOM 1294 N N . PRO A 1 162 ? 4.375 10.339 -7.468 1.00 91.31 162 PRO A N 1
ATOM 1295 C CA . PRO A 1 162 ? 3.507 11.049 -8.406 1.00 91.31 162 PRO A CA 1
ATOM 1296 C C . PRO A 1 162 ? 3.666 10.587 -9.861 1.00 91.31 162 PRO A C 1
ATOM 1298 O O . PRO A 1 162 ? 2.662 10.472 -10.554 1.00 91.31 162 PRO A O 1
ATOM 1301 N N . GLN A 1 163 ? 4.892 10.275 -10.303 1.00 91.50 163 GLN A N 1
ATOM 1302 C CA . GLN A 1 163 ? 5.144 9.778 -11.661 1.00 91.50 163 GLN A CA 1
ATOM 1303 C C . GLN A 1 163 ? 4.462 8.429 -11.893 1.00 91.50 163 GLN A C 1
ATOM 1305 O O . GLN A 1 163 ? 3.781 8.263 -12.890 1.00 91.50 163 GLN A O 1
ATOM 1310 N N . HIS A 1 164 ? 4.528 7.517 -10.921 1.00 92.06 164 HIS A N 1
ATOM 1311 C CA . HIS A 1 164 ? 3.841 6.226 -11.011 1.00 92.06 164 HIS A CA 1
ATOM 1312 C C . HIS A 1 164 ? 2.324 6.361 -11.239 1.00 92.06 164 HIS A C 1
ATOM 1314 O O . HIS A 1 164 ? 1.719 5.536 -11.920 1.00 92.06 164 HIS A O 1
ATOM 1320 N N . LEU A 1 165 ? 1.691 7.385 -10.649 1.00 90.50 165 LEU A N 1
ATOM 1321 C CA . LEU A 1 165 ? 0.281 7.686 -10.909 1.00 90.50 165 LEU A CA 1
ATOM 1322 C C . LEU A 1 165 ? 0.090 8.243 -12.319 1.00 90.50 165 LEU A C 1
ATOM 1324 O O . LEU A 1 165 ? -0.836 7.813 -12.999 1.00 90.50 165 LEU A O 1
ATOM 1328 N N . LEU A 1 166 ? 0.959 9.156 -12.762 1.00 92.44 166 LEU A N 1
ATOM 1329 C CA . LEU A 1 166 ? 0.935 9.682 -14.127 1.00 92.44 166 LEU A CA 1
ATOM 1330 C C . LEU A 1 166 ? 1.051 8.554 -15.163 1.00 92.44 166 LEU A C 1
ATOM 1332 O O . LEU A 1 166 ? 0.219 8.491 -16.061 1.00 92.44 166 LEU A O 1
ATOM 1336 N N . ASP A 1 167 ? 1.973 7.610 -14.973 1.00 93.19 167 ASP A N 1
ATOM 1337 C CA . ASP A 1 167 ? 2.174 6.468 -15.874 1.00 93.19 167 ASP A CA 1
ATOM 1338 C C . ASP A 1 167 ? 0.905 5.605 -16.013 1.00 93.19 167 ASP A C 1
ATOM 1340 O O . ASP A 1 167 ? 0.644 5.030 -17.068 1.00 93.19 167 ASP A O 1
ATOM 1344 N N . ILE A 1 168 ? 0.087 5.514 -14.955 1.00 92.69 168 ILE A N 1
ATOM 1345 C CA . ILE A 1 168 ? -1.219 4.844 -15.012 1.00 92.69 168 ILE A CA 1
ATOM 1346 C C . ILE A 1 168 ? -2.238 5.712 -15.749 1.00 92.69 168 ILE A C 1
ATOM 1348 O O . ILE A 1 168 ? -2.980 5.192 -16.577 1.00 92.69 168 ILE A O 1
ATOM 1352 N N . LEU A 1 169 ? -2.303 7.014 -15.465 1.00 92.19 169 LEU A N 1
ATOM 1353 C CA . LEU A 1 169 ? -3.252 7.928 -16.111 1.00 92.19 169 LEU A CA 1
ATOM 1354 C C . LEU A 1 169 ? -3.042 7.996 -17.628 1.00 92.19 169 LEU A C 1
ATOM 1356 O O . LEU A 1 169 ? -4.015 7.987 -18.383 1.00 92.19 169 LEU A O 1
ATOM 1360 N N . GLU A 1 170 ? -1.787 7.970 -18.077 1.00 94.50 170 GLU A N 1
ATOM 1361 C CA . GLU A 1 170 ? -1.403 7.961 -19.495 1.00 94.50 170 GLU A CA 1
ATOM 1362 C C . GLU A 1 170 ? -1.880 6.714 -20.257 1.00 94.50 170 GLU A C 1
ATOM 1364 O O . GLU A 1 170 ? -1.918 6.719 -21.486 1.00 94.50 170 GLU A O 1
ATOM 1369 N N . LEU A 1 171 ? -2.349 5.673 -19.560 1.00 93.19 171 LEU A N 1
ATOM 1370 C CA . LEU A 1 171 ? -3.040 4.538 -20.181 1.00 93.19 171 LEU A CA 1
ATOM 1371 C C . LEU A 1 171 ? -4.461 4.880 -20.673 1.00 93.19 171 LEU A C 1
ATOM 1373 O O . LEU A 1 171 ? -5.133 4.013 -21.233 1.00 93.19 171 LEU A O 1
ATOM 1377 N N . GLY A 1 172 ? -4.930 6.114 -20.460 1.00 90.62 172 GLY A N 1
ATOM 1378 C CA . GLY A 1 172 ? -6.236 6.603 -20.910 1.00 90.62 172 GLY A CA 1
ATOM 1379 C C . GLY A 1 172 ? -7.331 6.555 -19.842 1.00 90.62 172 GLY A C 1
ATOM 1380 O O . GLY A 1 172 ? -8.513 6.526 -20.186 1.00 90.62 172 GLY A O 1
ATOM 1381 N N . TYR A 1 173 ? -6.968 6.527 -18.555 1.00 86.25 173 TYR A N 1
ATOM 1382 C CA . TYR A 1 173 ? -7.942 6.594 -17.461 1.00 86.25 173 TYR A CA 1
ATOM 1383 C C . TYR A 1 173 ? -8.365 8.044 -17.204 1.00 86.25 173 TYR A C 1
ATOM 1385 O O . TYR A 1 173 ? -7.533 8.904 -16.924 1.00 86.25 173 TYR A O 1
ATOM 1393 N N . ASN A 1 174 ? -9.675 8.297 -17.216 1.00 84.12 174 ASN A N 1
ATOM 1394 C CA . ASN A 1 174 ? -10.237 9.548 -16.713 1.00 84.12 174 ASN A CA 1
ATOM 1395 C C . ASN A 1 174 ? -10.357 9.477 -15.189 1.00 84.12 174 ASN A C 1
ATOM 1397 O O . ASN A 1 174 ? -10.811 8.463 -14.654 1.00 84.12 174 ASN A O 1
ATOM 1401 N N . VAL A 1 175 ? -9.969 10.547 -14.496 1.00 82.75 175 VAL A N 1
ATOM 1402 C CA . VAL A 1 175 ? -10.020 10.608 -13.033 1.00 82.75 175 VAL A CA 1
ATOM 1403 C C . VAL A 1 175 ? -10.735 11.851 -12.542 1.00 82.75 175 VAL A C 1
ATOM 1405 O O . VAL A 1 175 ? -10.425 12.967 -12.950 1.00 82.75 175 VAL A O 1
ATOM 1408 N N . ASP A 1 176 ? -11.639 11.632 -11.596 1.00 84.06 176 ASP A N 1
ATOM 1409 C CA . ASP A 1 176 ? -12.208 12.675 -10.761 1.00 84.06 176 ASP A CA 1
ATOM 1410 C C . ASP A 1 176 ? -11.501 12.661 -9.404 1.00 84.06 176 ASP A C 1
ATOM 1412 O O . ASP A 1 176 ? -11.247 11.606 -8.811 1.00 84.06 176 ASP A O 1
ATOM 1416 N N . VAL A 1 177 ? -11.157 13.846 -8.907 1.00 86.62 177 VAL A N 1
ATOM 1417 C CA . VAL A 1 177 ? -10.442 13.995 -7.639 1.00 86.62 177 VAL A CA 1
ATOM 1418 C C . VAL A 1 177 ? -11.441 14.258 -6.522 1.00 86.62 177 VAL A C 1
ATOM 1420 O O . VAL A 1 177 ? -12.131 15.276 -6.515 1.00 86.62 177 VAL A O 1
ATOM 1423 N N . TYR A 1 178 ? -11.460 13.367 -5.532 1.00 89.31 178 TYR A N 1
ATOM 1424 C CA . TYR A 1 178 ? -12.282 13.506 -4.334 1.00 89.31 178 TYR A CA 1
ATOM 1425 C C . TYR A 1 178 ? -11.421 13.504 -3.076 1.00 89.31 178 TYR A C 1
ATOM 1427 O O . TYR A 1 178 ? -10.452 12.752 -2.957 1.00 89.31 178 TYR A O 1
ATOM 1435 N N . LEU A 1 179 ? -11.815 14.316 -2.097 1.00 90.50 179 LEU A N 1
ATOM 1436 C CA . LEU A 1 179 ? -11.255 14.231 -0.756 1.00 90.50 179 LEU A CA 1
ATOM 1437 C C . LEU A 1 179 ? -11.925 13.086 -0.002 1.00 90.50 179 LEU A C 1
ATOM 1439 O O . LEU A 1 179 ? -13.144 13.060 0.166 1.00 90.50 179 LEU A O 1
ATOM 1443 N N . LEU A 1 180 ? -11.114 12.148 0.479 1.00 90.31 180 LEU A N 1
ATOM 1444 C CA . LEU A 1 180 ? -11.604 11.079 1.335 1.00 90.31 180 LEU A CA 1
ATOM 1445 C C . LEU A 1 180 ? -12.031 11.643 2.702 1.00 90.31 180 LEU A C 1
ATOM 1447 O O . LEU A 1 180 ? -11.324 12.484 3.269 1.00 90.31 180 LEU A O 1
ATOM 1451 N N . PRO A 1 181 ? -13.165 11.188 3.267 1.00 94.38 181 PRO A N 1
ATOM 1452 C CA . PRO A 1 181 ? -13.668 11.718 4.524 1.00 94.38 181 PRO A CA 1
ATOM 1453 C C . PRO A 1 181 ? -12.703 11.396 5.666 1.00 94.38 181 PRO A C 1
ATOM 1455 O O . PRO A 1 181 ? -12.372 10.238 5.918 1.00 94.38 181 PRO A O 1
ATOM 1458 N N . GLN A 1 182 ? -12.285 12.425 6.401 1.00 94.75 182 GLN A N 1
ATOM 1459 C CA . GLN A 1 182 ? -11.293 12.302 7.472 1.00 94.75 182 GLN A CA 1
ATOM 1460 C C . GLN A 1 182 ? -11.739 11.364 8.607 1.00 94.75 182 GLN A C 1
ATOM 1462 O O . GLN A 1 182 ? -10.899 10.742 9.250 1.00 94.75 182 GLN A O 1
ATOM 1467 N N . SER A 1 183 ? -13.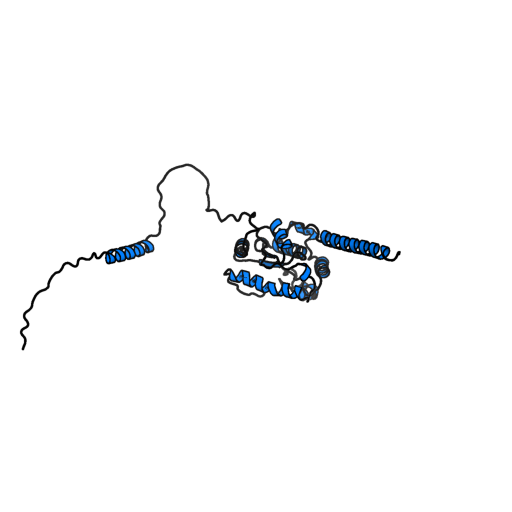051 11.227 8.834 1.00 95.50 183 SER A N 1
ATOM 1468 C CA . SER A 1 183 ? -13.627 10.264 9.781 1.00 95.50 183 SER A CA 1
ATOM 1469 C C . SER A 1 183 ? -13.399 8.807 9.377 1.00 95.50 183 SER A C 1
ATOM 1471 O O . SER A 1 183 ? -13.318 7.957 10.256 1.00 95.50 183 SER A O 1
ATOM 1473 N N . ALA A 1 184 ? -13.261 8.515 8.081 1.00 93.69 184 ALA A N 1
ATOM 1474 C CA . ALA A 1 184 ? -12.961 7.176 7.579 1.00 93.69 184 ALA A CA 1
ATOM 1475 C C . ALA A 1 184 ? -11.472 6.971 7.275 1.00 93.69 184 ALA A C 1
ATOM 1477 O O . ALA A 1 184 ? -10.957 5.867 7.449 1.00 93.69 184 ALA A O 1
ATOM 1478 N N . PHE A 1 185 ? -10.764 8.029 6.879 1.00 94.12 185 PHE A N 1
ATOM 1479 C CA . PHE A 1 185 ? -9.353 7.981 6.486 1.00 94.12 185 PHE A CA 1
ATOM 1480 C C . PHE A 1 185 ? -8.508 8.969 7.308 1.00 94.12 185 PHE A C 1
ATOM 1482 O O . PHE A 1 185 ? -7.946 9.923 6.758 1.00 94.12 185 PHE A O 1
ATOM 1489 N N . PRO A 1 186 ? -8.432 8.816 8.645 1.00 96.31 186 PRO A N 1
ATOM 1490 C CA . PRO A 1 186 ? -7.731 9.777 9.480 1.00 96.31 186 PRO A CA 1
ATOM 1491 C C . PRO A 1 186 ? -6.221 9.751 9.260 1.00 96.31 186 PRO A C 1
ATOM 1493 O O . PRO A 1 186 ? -5.583 8.698 9.149 1.00 96.31 186 PRO A O 1
ATOM 1496 N N . SER A 1 187 ? -5.619 10.940 9.327 1.00 95.69 187 SER A N 1
ATOM 1497 C CA . SER A 1 187 ? -4.177 11.040 9.513 1.00 95.69 187 SER A CA 1
ATOM 1498 C C . SER A 1 187 ? -3.786 10.452 10.873 1.00 95.69 187 SER A C 1
ATOM 1500 O O . SER A 1 187 ? -4.526 10.538 11.853 1.00 95.69 187 SER A O 1
ATOM 1502 N N . GLY A 1 188 ? -2.581 9.905 10.973 1.00 95.38 188 GLY A N 1
ATOM 1503 C CA . GLY A 1 188 ? -2.031 9.420 12.233 1.00 95.38 188 GLY A CA 1
ATOM 1504 C C . GLY A 1 188 ? -1.857 10.528 13.268 1.00 95.38 188 GLY A C 1
ATOM 1505 O O . GLY A 1 188 ? -1.991 10.281 14.460 1.00 95.38 188 GLY A O 1
ATOM 1506 N N . GLY A 1 189 ? -1.607 11.767 12.837 1.00 95.00 189 GLY A N 1
ATOM 1507 C CA . GLY A 1 189 ? -1.572 12.913 13.745 1.00 95.00 189 GLY A CA 1
ATOM 1508 C C . GLY A 1 189 ? -2.907 13.103 14.461 1.00 95.00 189 GLY A C 1
ATOM 1509 O O . GLY A 1 189 ? -2.918 13.328 15.665 1.00 95.00 189 GLY A O 1
ATOM 1510 N N . LEU A 1 190 ? -4.015 12.944 13.736 1.00 95.62 190 LEU A N 1
ATOM 1511 C CA . LEU A 1 190 ? -5.357 13.054 14.291 1.00 95.62 190 LEU A CA 1
ATOM 1512 C C . LEU A 1 190 ? -5.717 11.833 15.143 1.00 95.62 190 LEU A C 1
ATOM 1514 O O . LEU A 1 190 ? -6.044 11.986 16.317 1.00 95.62 190 LEU A O 1
ATOM 1518 N N . TYR A 1 191 ? -5.583 10.629 14.585 1.00 97.56 191 TYR A N 1
ATOM 1519 C CA . TYR A 1 191 ? -5.982 9.392 15.259 1.00 97.56 191 TYR A CA 1
ATOM 1520 C C . TYR A 1 191 ? -5.160 9.124 16.529 1.00 97.56 191 TYR A C 1
ATOM 1522 O O . TYR A 1 191 ? -5.711 8.886 17.597 1.00 97.56 191 TYR A O 1
ATOM 1530 N N . PHE A 1 192 ? -3.828 9.207 16.463 1.00 96.81 192 PHE A N 1
ATOM 1531 C CA . PHE A 1 192 ? -2.982 8.800 17.592 1.00 96.81 192 PHE A CA 1
ATOM 1532 C C . PHE A 1 192 ? -2.841 9.868 18.683 1.00 96.81 192 PHE A C 1
ATOM 1534 O O . PHE A 1 192 ? -2.363 9.550 19.771 1.00 96.81 192 PHE A O 1
ATOM 1541 N N . LYS A 1 193 ? -3.212 11.129 18.417 1.00 95.75 193 LYS A N 1
ATOM 1542 C CA . LYS A 1 193 ? -3.033 12.233 19.380 1.00 95.75 193 LYS A CA 1
ATOM 1543 C C . LYS A 1 193 ? -4.340 12.817 19.912 1.00 95.75 193 LYS A C 1
ATOM 1545 O O . LYS A 1 193 ? -4.312 13.435 20.972 1.00 95.75 193 LYS A O 1
ATOM 1550 N N . ASN A 1 194 ? -5.474 12.627 19.233 1.00 96.94 194 ASN A N 1
ATOM 1551 C CA . ASN A 1 194 ? -6.750 13.224 19.629 1.00 96.94 194 ASN A CA 1
ATOM 1552 C C . ASN A 1 194 ? -7.772 12.162 20.068 1.00 96.94 194 ASN A C 1
ATOM 1554 O O . ASN A 1 194 ? -8.606 11.711 19.285 1.00 96.94 194 ASN A O 1
ATOM 1558 N N . LYS A 1 195 ? -7.738 11.799 21.357 1.00 96.12 195 LYS A N 1
ATOM 1559 C CA . LYS A 1 195 ? -8.645 10.792 21.938 1.00 96.12 195 LYS A CA 1
ATOM 1560 C C . LYS A 1 195 ? -10.125 11.170 21.817 1.00 96.12 195 LYS A C 1
ATOM 1562 O O . LYS A 1 195 ? -10.943 10.304 21.531 1.00 96.12 195 LYS A O 1
ATOM 1567 N N . LYS A 1 196 ? -10.467 12.451 22.012 1.00 97.56 196 LYS A N 1
ATOM 1568 C CA . LYS A 1 196 ? -11.854 12.932 21.903 1.00 97.56 196 LYS A CA 1
ATOM 1569 C C . LYS A 1 196 ? -12.399 12.670 20.498 1.00 97.56 196 LYS A C 1
ATOM 1571 O O . LYS A 1 196 ? -13.438 12.036 20.358 1.00 97.56 196 LYS A O 1
ATOM 1576 N N . TRP A 1 197 ? -11.641 13.069 19.478 1.00 97.38 197 TRP A N 1
ATOM 1577 C CA . TRP A 1 197 ? -12.026 12.869 18.083 1.00 97.38 197 TRP A CA 1
ATOM 1578 C C . TRP A 1 197 ? -12.164 11.385 17.717 1.00 97.38 197 TRP A C 1
ATOM 1580 O O . TRP A 1 197 ? -13.122 11.009 17.045 1.00 97.38 197 TRP A O 1
ATOM 1590 N N . VAL A 1 198 ? -11.245 10.526 18.179 1.00 96.69 198 VAL A N 1
ATOM 1591 C CA . VAL A 1 198 ? -11.323 9.071 17.937 1.00 96.69 198 VAL A CA 1
ATOM 1592 C C . VAL A 1 198 ? -12.597 8.481 18.533 1.00 96.69 198 VAL A C 1
ATOM 1594 O O . VAL A 1 198 ? -13.272 7.711 17.858 1.00 96.69 198 VAL A O 1
ATOM 1597 N N . ASN A 1 199 ? -12.964 8.882 19.751 1.00 96.56 199 ASN A N 1
ATOM 1598 C CA . ASN A 1 199 ? -14.190 8.408 20.390 1.00 96.56 199 ASN A CA 1
ATOM 1599 C C . ASN A 1 199 ? -15.445 8.873 19.631 1.00 96.56 199 ASN A C 1
ATOM 1601 O O . ASN A 1 199 ? -16.351 8.078 19.400 1.00 96.56 199 ASN A O 1
ATOM 1605 N N . GLU A 1 200 ? -15.483 10.131 19.186 1.00 97.06 200 GLU A N 1
ATOM 1606 C CA . GLU A 1 200 ? -16.603 10.704 18.414 1.00 97.06 200 GLU A CA 1
ATOM 1607 C C . GLU A 1 200 ? -16.759 10.087 17.013 1.00 97.06 200 GLU A C 1
ATOM 1609 O O . GLU A 1 200 ? -17.839 10.107 16.418 1.00 97.06 200 GLU A O 1
ATOM 1614 N N . THR A 1 201 ? -15.676 9.538 16.465 1.00 96.50 201 THR A N 1
ATOM 1615 C CA . THR A 1 201 ? -15.643 8.910 15.136 1.00 96.50 201 THR A CA 1
ATOM 1616 C C . THR A 1 201 ? -15.493 7.394 15.197 1.00 96.50 201 THR A C 1
ATOM 1618 O O . THR A 1 201 ? -15.261 6.759 14.168 1.00 96.50 201 THR A O 1
ATOM 1621 N N . ASN A 1 202 ? -15.666 6.802 16.379 1.00 94.75 202 ASN A N 1
ATOM 1622 C CA . ASN A 1 202 ? -15.537 5.368 16.574 1.00 94.75 202 ASN A CA 1
ATOM 1623 C C . ASN A 1 202 ? -16.481 4.592 15.640 1.00 94.75 202 ASN A C 1
ATOM 1625 O O . ASN A 1 202 ? -17.625 4.989 15.412 1.00 94.75 202 ASN A O 1
ATOM 1629 N N . GLY A 1 203 ? -15.978 3.502 15.063 1.00 92.75 203 GLY A N 1
ATOM 1630 C CA . GLY A 1 203 ? -16.701 2.692 14.080 1.00 92.75 203 GLY A CA 1
ATOM 1631 C C . GLY A 1 203 ? -16.776 3.284 12.666 1.00 92.75 203 GLY A C 1
ATOM 1632 O O . GLY A 1 203 ? -17.280 2.613 11.771 1.00 92.75 203 GLY A O 1
ATOM 1633 N N . LYS A 1 204 ? -16.267 4.503 12.428 1.00 94.50 204 LYS A N 1
ATOM 1634 C CA . LYS A 1 204 ? -16.204 5.102 11.080 1.00 94.50 204 LYS A CA 1
ATOM 1635 C C . LYS A 1 204 ? -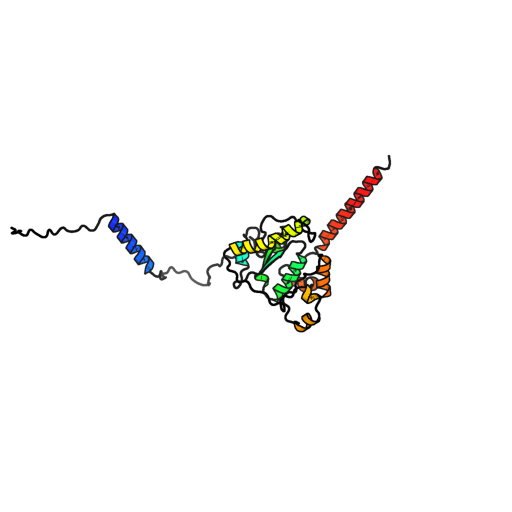14.866 4.869 10.381 1.00 94.50 204 LYS A C 1
ATOM 1637 O O . LYS A 1 204 ? -14.807 4.995 9.162 1.00 94.50 204 LYS A O 1
ATOM 1642 N N . HIS A 1 205 ? -13.801 4.557 11.124 1.00 92.94 205 HIS A N 1
ATOM 1643 C CA . HIS A 1 205 ? -12.444 4.426 10.588 1.00 92.94 205 HIS A CA 1
ATOM 1644 C C . HIS A 1 205 ? -12.318 3.207 9.665 1.00 92.94 205 HIS A C 1
ATOM 1646 O O . HIS A 1 205 ? -12.557 2.078 10.083 1.00 92.94 205 HIS A O 1
ATOM 1652 N N . VAL A 1 206 ? -11.889 3.436 8.425 1.00 89.31 206 VAL A N 1
ATOM 1653 C CA . VAL A 1 206 ? -11.640 2.398 7.412 1.00 89.31 206 VAL A CA 1
ATOM 1654 C C . VAL A 1 206 ? -10.139 2.142 7.276 1.00 89.31 206 VAL A C 1
ATOM 1656 O O . VAL A 1 206 ? -9.695 0.998 7.345 1.00 89.31 206 VAL A O 1
ATOM 1659 N N . ILE A 1 207 ? -9.330 3.199 7.124 1.00 90.00 207 ILE A N 1
ATOM 1660 C CA . ILE A 1 207 ? -7.861 3.104 7.058 1.00 90.00 207 ILE A CA 1
ATOM 1661 C C . ILE A 1 207 ? -7.238 4.198 7.922 1.00 90.00 207 ILE A C 1
ATOM 1663 O O . ILE A 1 207 ? -7.449 5.385 7.692 1.00 90.00 207 ILE A O 1
ATOM 1667 N N . VAL A 1 208 ? -6.397 3.801 8.878 1.00 94.56 208 VAL A N 1
ATOM 1668 C CA . VAL A 1 208 ? -5.648 4.729 9.737 1.00 94.56 208 VAL A CA 1
ATOM 1669 C C . VAL A 1 208 ? -4.227 4.907 9.203 1.00 94.56 208 VAL A C 1
ATOM 1671 O O . VAL A 1 208 ? -3.440 3.959 9.146 1.00 94.56 208 VAL A O 1
ATOM 1674 N N . HIS A 1 209 ? -3.854 6.134 8.838 1.00 93.50 209 HIS A N 1
ATOM 1675 C CA . HIS A 1 209 ? -2.513 6.411 8.321 1.00 93.50 209 HIS A CA 1
ATOM 1676 C C . HIS A 1 209 ? -1.447 6.378 9.427 1.00 93.50 209 HIS A C 1
ATOM 1678 O O . HIS A 1 209 ? -1.547 7.068 10.437 1.00 93.50 209 HIS A O 1
ATOM 1684 N N . ASN A 1 210 ? -0.330 5.679 9.200 1.00 95.50 210 ASN A N 1
ATOM 1685 C CA . ASN A 1 210 ? 0.797 5.624 10.146 1.00 95.50 210 ASN A CA 1
ATOM 1686 C C . ASN A 1 210 ? 1.808 6.785 9.969 1.00 95.50 210 ASN A C 1
ATOM 1688 O O . ASN A 1 210 ? 3.028 6.587 10.038 1.00 95.50 210 ASN A O 1
ATOM 1692 N N . ASN A 1 211 ? 1.331 8.007 9.714 1.00 92.12 211 ASN A N 1
ATOM 1693 C CA . ASN A 1 211 ? 2.165 9.211 9.550 1.00 92.12 211 ASN A CA 1
ATOM 1694 C C . ASN A 1 211 ? 2.313 10.008 10.870 1.00 92.12 211 ASN A C 1
ATOM 1696 O O . ASN A 1 211 ? 1.796 9.597 11.908 1.00 92.12 211 ASN A O 1
ATOM 1700 N N . TYR A 1 212 ? 3.083 11.105 10.870 1.00 92.88 212 TYR A N 1
ATOM 1701 C CA . TYR A 1 212 ? 3.503 11.843 12.085 1.00 92.88 212 TYR A CA 1
ATOM 1702 C C . TYR A 1 212 ? 4.357 11.022 13.069 1.00 92.88 212 TYR A C 1
ATOM 1704 O O . TYR A 1 212 ? 4.268 11.189 14.284 1.00 92.88 212 TYR A O 1
ATOM 1712 N N . ILE A 1 213 ? 5.167 10.112 12.532 1.00 92.62 213 ILE A N 1
ATOM 1713 C CA . ILE A 1 213 ? 6.172 9.332 13.259 1.00 92.62 213 ILE A CA 1
ATOM 1714 C C . ILE A 1 213 ? 7.275 8.930 12.274 1.00 92.62 213 ILE A C 1
ATOM 1716 O O . ILE A 1 213 ? 6.984 8.648 11.101 1.00 92.62 213 ILE A O 1
ATOM 1720 N N . VAL A 1 214 ? 8.523 8.904 12.733 1.00 89.31 214 VAL A N 1
ATOM 1721 C CA . VAL A 1 214 ? 9.702 8.568 11.923 1.00 89.31 214 VAL A CA 1
ATOM 1722 C C . VAL A 1 214 ? 10.290 7.251 12.420 1.00 89.31 214 VAL A C 1
ATOM 1724 O O . VAL A 1 214 ? 10.293 6.968 13.610 1.00 89.31 214 VAL A O 1
ATOM 1727 N N . GLY A 1 215 ? 10.797 6.438 11.495 1.00 87.69 215 GLY A N 1
ATOM 1728 C CA . GLY A 1 215 ? 11.444 5.170 11.817 1.00 87.69 215 GLY A CA 1
ATOM 1729 C C . GLY A 1 215 ? 10.510 3.966 11.723 1.00 87.69 215 GLY A C 1
ATOM 1730 O O . GLY A 1 215 ? 9.366 3.982 12.175 1.00 87.69 215 GLY A O 1
ATOM 1731 N N . TYR A 1 216 ? 11.034 2.901 11.121 1.00 89.50 216 TYR A N 1
ATOM 1732 C CA . TYR A 1 216 ? 10.315 1.654 10.868 1.00 89.50 216 TYR A CA 1
ATOM 1733 C C . TYR A 1 216 ? 9.805 1.004 12.165 1.00 89.50 216 TYR A C 1
ATOM 1735 O O . TYR A 1 216 ? 8.609 0.772 12.316 1.00 89.50 216 TYR A O 1
ATOM 1743 N N . ASN A 1 217 ? 10.695 0.795 13.142 1.00 93.31 217 ASN A N 1
ATOM 1744 C CA . ASN A 1 217 ? 10.343 0.125 14.398 1.00 93.31 217 ASN A CA 1
ATOM 1745 C C . ASN A 1 217 ? 9.312 0.914 15.212 1.00 93.31 217 ASN A C 1
ATOM 1747 O O . ASN A 1 217 ? 8.419 0.324 15.807 1.00 93.31 217 ASN A O 1
ATOM 1751 N N . GLN A 1 218 ? 9.398 2.248 15.207 1.00 95.38 218 GLN A N 1
ATOM 1752 C CA . GLN A 1 218 ? 8.429 3.092 15.908 1.00 95.38 218 GLN A CA 1
ATOM 1753 C C . GLN A 1 218 ? 7.042 3.015 15.256 1.00 95.38 218 GLN A C 1
ATOM 1755 O O . GLN A 1 218 ? 6.038 2.934 15.959 1.00 95.38 218 GLN A O 1
ATOM 1760 N N . LYS A 1 219 ? 6.978 2.985 13.916 1.00 95.50 219 LYS A N 1
ATOM 1761 C CA . LYS A 1 219 ? 5.728 2.763 13.169 1.00 95.50 219 LYS A CA 1
ATOM 1762 C C . LYS A 1 219 ? 5.099 1.417 13.508 1.00 95.50 219 LYS A C 1
ATOM 1764 O O . LYS A 1 219 ? 3.888 1.361 13.713 1.00 95.50 219 LYS A O 1
ATOM 1769 N N . LEU A 1 220 ? 5.914 0.366 13.559 1.00 95.75 220 LEU A N 1
ATOM 1770 C CA . LEU A 1 220 ? 5.464 -0.994 13.844 1.00 95.75 220 LEU A CA 1
ATOM 1771 C C . LEU A 1 220 ? 4.934 -1.084 15.275 1.00 95.75 220 LEU A C 1
ATOM 1773 O O . LEU A 1 220 ? 3.773 -1.431 15.473 1.00 95.75 220 LEU A O 1
ATOM 1777 N N . LYS A 1 221 ? 5.734 -0.630 16.247 1.00 97.06 221 LYS A N 1
ATOM 1778 C CA . LYS A 1 221 ? 5.339 -0.581 17.656 1.00 97.06 221 LYS A CA 1
ATOM 1779 C C . LYS A 1 221 ? 4.049 0.214 17.855 1.00 97.06 221 LYS A C 1
ATOM 1781 O O . LYS A 1 221 ? 3.170 -0.244 18.564 1.00 97.06 221 LYS A O 1
ATOM 1786 N N . ARG A 1 222 ? 3.881 1.366 17.193 1.00 97.56 222 ARG A N 1
ATOM 1787 C CA . ARG A 1 222 ? 2.645 2.157 17.312 1.00 97.56 222 ARG A CA 1
ATOM 1788 C C . ARG A 1 222 ? 1.412 1.400 16.822 1.00 97.56 222 ARG A C 1
ATOM 1790 O O . ARG A 1 222 ? 0.357 1.527 17.424 1.00 97.56 222 ARG A O 1
ATOM 1797 N N . PHE A 1 223 ? 1.513 0.634 15.740 1.00 97.31 223 PHE A N 1
ATOM 1798 C CA . PHE A 1 223 ? 0.390 -0.198 15.310 1.00 97.31 223 PHE A CA 1
ATOM 1799 C C . PHE A 1 223 ? 0.112 -1.333 16.299 1.00 97.31 223 PHE A C 1
ATOM 1801 O O . PHE A 1 223 ? -1.052 -1.572 16.595 1.00 97.31 223 PHE A O 1
ATOM 1808 N N . GLN A 1 224 ? 1.142 -1.960 16.869 1.00 96.62 224 GLN A N 1
ATOM 1809 C CA . GLN A 1 224 ? 0.972 -2.978 17.913 1.00 96.62 224 GLN A CA 1
ATOM 1810 C C . GLN A 1 224 ? 0.313 -2.402 19.175 1.00 96.62 224 GLN A C 1
ATOM 1812 O O . GLN A 1 224 ? -0.705 -2.918 19.622 1.00 96.62 224 GLN A O 1
ATOM 1817 N N . ASP A 1 225 ? 0.823 -1.278 19.687 1.00 96.81 225 ASP A N 1
ATOM 1818 C CA . ASP A 1 225 ? 0.318 -0.605 20.892 1.00 96.81 225 ASP A CA 1
ATOM 1819 C C . ASP A 1 225 ? -1.168 -0.204 20.774 1.00 96.81 225 ASP A C 1
ATOM 1821 O O . ASP A 1 225 ? -1.858 -0.080 21.782 1.00 96.81 225 ASP A O 1
ATOM 1825 N N . PHE A 1 226 ? -1.661 0.020 19.550 1.00 95.81 226 PHE A N 1
ATOM 1826 C CA . PHE A 1 226 ? -3.042 0.428 19.270 1.00 95.81 226 PHE A CA 1
ATOM 1827 C C . PHE A 1 226 ? -3.916 -0.707 18.706 1.00 95.81 226 PHE A C 1
ATOM 1829 O O . PHE A 1 226 ? -5.037 -0.439 18.279 1.00 95.81 226 PHE A O 1
ATOM 1836 N N . GLY A 1 227 ? -3.427 -1.953 18.663 1.00 95.38 227 GLY A N 1
ATOM 1837 C CA . GLY A 1 227 ? -4.186 -3.091 18.121 1.00 95.38 227 GLY A CA 1
ATOM 1838 C C . GLY A 1 227 ? -4.472 -2.998 16.614 1.00 95.38 227 GLY A C 1
ATOM 1839 O O . GLY A 1 227 ? -5.430 -3.582 16.121 1.00 95.38 227 GLY A O 1
ATOM 1840 N N . LEU A 1 228 ? -3.659 -2.238 15.876 1.00 95.75 228 LEU A N 1
ATOM 1841 C CA . LEU A 1 228 ? -3.752 -2.041 14.422 1.00 95.75 228 LEU A CA 1
ATOM 1842 C C . LEU A 1 228 ? -2.712 -2.864 13.639 1.00 95.75 228 LEU A C 1
ATOM 1844 O O . LEU A 1 228 ? -2.619 -2.749 12.413 1.00 95.75 228 LEU A O 1
ATOM 1848 N N . TRP A 1 229 ? -1.903 -3.660 14.342 1.00 96.94 229 TRP A N 1
ATOM 1849 C CA . TRP A 1 229 ? -0.983 -4.626 13.750 1.00 96.94 229 TRP A CA 1
ATOM 1850 C C . TRP A 1 229 ? -1.649 -6.003 13.688 1.00 96.94 229 TRP A C 1
ATOM 1852 O O . TRP A 1 229 ? -1.742 -6.704 14.686 1.00 96.94 229 TRP A O 1
ATOM 1862 N N . LEU A 1 230 ? -2.144 -6.359 12.509 1.00 95.50 230 LEU A N 1
ATOM 1863 C CA . LEU A 1 230 ? -2.962 -7.539 12.242 1.00 95.50 230 LEU A CA 1
ATOM 1864 C C . LEU A 1 230 ? -2.144 -8.745 11.770 1.00 95.50 230 LEU A C 1
ATOM 1866 O O . LEU A 1 230 ? -2.659 -9.855 11.752 1.00 95.50 230 LEU A O 1
ATOM 1870 N N . VAL A 1 231 ? -0.895 -8.544 11.342 1.00 95.00 231 VAL A N 1
ATOM 1871 C CA . VAL A 1 231 ? -0.081 -9.601 10.712 1.00 95.00 231 VAL A CA 1
ATOM 1872 C C . VAL A 1 231 ? 0.136 -10.795 11.641 1.00 95.00 231 VAL A C 1
ATOM 1874 O O . VAL A 1 231 ? 0.139 -11.930 11.162 1.00 95.00 231 VAL A O 1
ATOM 1877 N N . ASP A 1 232 ? 0.295 -10.543 12.939 1.00 92.44 232 ASP A N 1
ATOM 1878 C CA . ASP A 1 232 ? 0.639 -11.576 13.918 1.00 92.44 232 ASP A CA 1
ATOM 1879 C C . ASP A 1 232 ? -0.486 -12.626 14.039 1.00 92.44 232 ASP A C 1
ATOM 1881 O O . ASP A 1 232 ? -0.206 -13.825 14.011 1.00 92.44 232 ASP A O 1
ATOM 1885 N N . ASP A 1 233 ? -1.749 -12.185 14.027 1.00 95.00 233 ASP A N 1
ATOM 1886 C CA . ASP A 1 233 ? -2.921 -13.049 14.235 1.00 95.00 233 ASP A CA 1
ATOM 1887 C C . ASP A 1 233 ? -3.675 -13.388 12.932 1.00 95.00 233 ASP A C 1
ATOM 1889 O O . ASP A 1 233 ? -4.246 -14.469 12.780 1.00 95.00 233 ASP A O 1
ATOM 1893 N N . PHE A 1 234 ? -3.660 -12.481 11.951 1.00 96.19 234 PHE A N 1
ATOM 1894 C CA . PHE A 1 234 ? -4.564 -12.503 10.792 1.00 96.19 234 PHE A CA 1
ATOM 1895 C C . PHE A 1 234 ? -3.844 -12.562 9.442 1.00 96.19 234 PHE A C 1
ATOM 1897 O O . PHE A 1 234 ? -4.429 -12.267 8.402 1.00 96.19 234 PHE A O 1
ATOM 1904 N N . SER A 1 235 ? -2.573 -12.971 9.415 1.00 94.31 235 SER A N 1
ATOM 1905 C CA . SER A 1 235 ? -1.811 -13.093 8.159 1.00 94.31 235 SER A CA 1
ATOM 1906 C C . SER A 1 235 ? -2.475 -13.980 7.098 1.00 94.31 235 SER A C 1
ATOM 1908 O O . SER A 1 235 ? -2.286 -13.739 5.911 1.00 94.31 235 SER A O 1
ATOM 1910 N N . HIS A 1 236 ? -3.275 -14.969 7.502 1.00 95.19 236 HIS A N 1
ATOM 1911 C CA . HIS A 1 236 ? -4.020 -15.851 6.599 1.00 95.19 236 HIS A CA 1
ATOM 1912 C C . HIS A 1 236 ? -5.134 -15.137 5.811 1.00 95.19 236 HIS A C 1
ATOM 1914 O O . HIS A 1 236 ? -5.570 -15.649 4.786 1.00 95.19 236 HIS A O 1
ATOM 1920 N N . GLU A 1 237 ? -5.585 -13.963 6.258 1.00 96.12 237 GLU A N 1
ATOM 1921 C CA . GLU A 1 237 ? -6.595 -13.162 5.554 1.00 96.12 237 GLU A CA 1
ATOM 1922 C C . GLU A 1 237 ? -5.996 -12.298 4.434 1.00 96.12 237 GLU A C 1
ATOM 1924 O O . GLU A 1 237 ? -6.723 -11.744 3.605 1.00 96.12 237 GLU A O 1
ATOM 1929 N N . SER A 1 238 ? -4.670 -12.159 4.406 1.00 96.94 238 SER A N 1
ATOM 1930 C CA . SER A 1 238 ? -3.964 -11.471 3.333 1.00 96.94 238 SER A CA 1
ATOM 1931 C C . SER A 1 238 ? -3.745 -12.401 2.141 1.00 96.94 238 SER A C 1
ATOM 1933 O O . SER A 1 238 ? -3.347 -13.550 2.346 1.00 96.94 238 SER A O 1
ATOM 1935 N N . PRO A 1 239 ? -3.843 -11.906 0.893 1.00 97.19 239 PRO A N 1
ATOM 1936 C CA . PRO A 1 239 ? -3.413 -12.670 -0.277 1.00 97.19 239 PRO A CA 1
ATOM 1937 C C . PRO A 1 239 ? -1.913 -13.018 -0.254 1.00 97.19 239 PRO A C 1
ATOM 1939 O O . PRO A 1 239 ? -1.480 -13.931 -0.947 1.00 97.19 239 PRO A O 1
ATOM 1942 N N . LEU A 1 240 ? -1.098 -12.335 0.561 1.00 96.69 240 LEU A N 1
ATOM 1943 C CA . LEU A 1 240 ? 0.312 -12.695 0.753 1.00 96.69 240 LEU A CA 1
ATOM 1944 C C . LEU A 1 240 ? 0.507 -13.804 1.804 1.00 96.69 240 LEU A C 1
ATOM 1946 O O . LEU A 1 240 ? 1.595 -14.383 1.909 1.00 96.69 240 LEU A O 1
ATOM 1950 N N . GLY A 1 241 ? -0.524 -14.119 2.585 1.00 94.25 241 GLY A N 1
ATOM 1951 C CA . GLY A 1 241 ? -0.471 -15.099 3.659 1.00 94.25 241 GLY A CA 1
ATOM 1952 C C . GLY A 1 241 ? 0.558 -14.764 4.746 1.00 94.25 241 GLY A C 1
ATOM 1953 O O . GLY A 1 241 ? 0.987 -13.618 4.942 1.00 94.25 241 GLY A O 1
ATOM 1954 N N . LYS A 1 242 ? 1.002 -15.811 5.449 1.00 92.12 242 LYS A N 1
ATOM 1955 C CA . LYS A 1 242 ? 2.108 -15.713 6.403 1.00 92.12 242 LYS A CA 1
ATOM 1956 C C . LYS A 1 242 ? 3.415 -15.447 5.654 1.00 92.12 242 LYS A C 1
ATOM 1958 O O . LYS A 1 242 ? 3.750 -16.129 4.679 1.00 92.12 242 LYS A O 1
ATOM 1963 N N . LEU A 1 243 ? 4.134 -14.426 6.109 1.00 87.38 243 LEU A N 1
ATOM 1964 C CA . LEU A 1 243 ? 5.463 -14.091 5.619 1.00 87.38 243 LEU A CA 1
ATOM 1965 C C . LEU A 1 243 ? 6.498 -14.699 6.561 1.00 87.38 243 LEU A C 1
ATOM 1967 O O . LEU A 1 243 ? 6.370 -14.586 7.780 1.00 87.38 243 LEU A O 1
ATOM 1971 N N . GLU A 1 244 ? 7.523 -15.326 5.993 1.00 75.69 244 GLU A N 1
ATOM 1972 C CA . GLU A 1 244 ? 8.722 -15.691 6.743 1.00 75.69 244 GLU A CA 1
ATOM 1973 C C . GLU A 1 244 ? 9.359 -14.408 7.281 1.00 75.69 244 GLU A C 1
ATOM 1975 O O . GLU A 1 244 ? 9.383 -13.369 6.610 1.00 75.69 244 GLU A O 1
ATOM 1980 N N . SER A 1 245 ? 9.768 -14.433 8.547 1.00 57.25 245 SER A N 1
ATOM 1981 C CA . SER A 1 245 ? 10.129 -13.213 9.256 1.00 57.25 245 SER A CA 1
ATOM 1982 C C . SER A 1 245 ? 11.300 -12.497 8.563 1.00 57.25 245 SER A C 1
ATOM 1984 O O . SER A 1 245 ? 12.407 -13.017 8.468 1.00 57.25 245 SER A O 1
ATOM 1986 N N . VAL A 1 246 ? 11.095 -11.236 8.160 1.00 54.84 246 VAL A N 1
ATOM 1987 C CA . VAL A 1 246 ? 12.166 -10.319 7.694 1.00 54.84 246 VAL A CA 1
ATOM 1988 C C . VAL A 1 246 ? 13.268 -10.147 8.766 1.00 54.84 246 VAL A C 1
ATOM 1990 O O . VAL A 1 246 ? 14.367 -9.652 8.505 1.00 54.84 246 VAL A O 1
ATOM 1993 N N . GLN A 1 247 ? 12.994 -10.578 10.002 1.00 48.56 247 GLN A N 1
ATOM 1994 C CA . GLN A 1 247 ? 13.951 -10.630 11.100 1.00 48.56 247 GLN A CA 1
ATOM 1995 C C . GLN A 1 247 ? 15.125 -11.575 10.829 1.00 48.56 247 GLN A C 1
ATOM 1997 O O . GLN A 1 247 ? 16.215 -11.270 11.309 1.00 48.56 247 GLN A O 1
ATOM 2002 N N . GLU A 1 248 ? 14.979 -12.640 10.037 1.00 45.00 248 GLU A N 1
ATOM 2003 C CA . GLU A 1 248 ? 16.103 -13.536 9.727 1.00 45.00 248 GLU A CA 1
ATOM 2004 C C . GLU A 1 248 ? 17.169 -12.832 8.887 1.00 45.00 248 GLU A C 1
ATOM 2006 O O . GLU A 1 248 ? 18.337 -12.855 9.264 1.00 45.00 248 GLU A O 1
ATOM 2011 N N . GLN A 1 249 ? 16.778 -12.066 7.867 1.00 46.09 249 GLN A N 1
ATOM 2012 C CA . GLN A 1 249 ? 17.726 -11.332 7.016 1.00 46.09 249 GLN A CA 1
ATOM 2013 C C . GLN A 1 249 ? 18.470 -10.225 7.780 1.00 46.09 249 GLN A C 1
ATOM 2015 O O . GLN A 1 249 ? 19.686 -10.082 7.659 1.00 46.09 249 GLN A O 1
ATOM 2020 N N . ASN A 1 250 ? 17.770 -9.486 8.647 1.00 47.06 250 ASN A N 1
ATOM 2021 C CA . ASN A 1 250 ? 18.407 -8.495 9.522 1.00 47.06 250 ASN A CA 1
ATOM 2022 C C . ASN A 1 250 ? 19.298 -9.148 10.591 1.00 47.06 250 ASN A C 1
ATOM 2024 O O . ASN A 1 250 ? 20.305 -8.570 11.001 1.00 47.06 250 ASN A O 1
ATOM 2028 N N . THR A 1 251 ? 18.943 -10.347 11.056 1.00 46.09 251 THR A N 1
ATOM 2029 C CA . THR A 1 251 ? 19.730 -11.102 12.039 1.00 46.09 251 THR A CA 1
ATOM 2030 C C . THR A 1 251 ? 20.971 -11.713 11.396 1.00 46.09 251 THR A C 1
ATOM 2032 O O . THR A 1 251 ? 22.035 -11.693 12.012 1.00 46.09 251 THR A O 1
ATOM 2035 N N . GLU A 1 252 ? 20.881 -12.199 10.161 1.00 51.00 252 GLU A N 1
ATOM 2036 C CA . GLU A 1 252 ? 22.012 -12.697 9.379 1.00 51.00 252 GLU A CA 1
ATOM 2037 C C . GLU A 1 252 ? 22.964 -11.574 8.978 1.00 51.00 252 GLU A C 1
ATOM 2039 O O . GLU A 1 252 ? 24.157 -11.697 9.248 1.00 51.00 252 GLU A O 1
ATOM 2044 N N . GLU A 1 253 ? 22.470 -10.434 8.480 1.00 52.97 253 GLU A N 1
ATOM 2045 C CA . GLU A 1 253 ? 23.322 -9.264 8.217 1.00 52.97 253 GLU A CA 1
ATOM 2046 C C . GLU A 1 253 ? 24.024 -8.773 9.491 1.00 52.97 253 GLU A C 1
ATOM 2048 O O . GLU A 1 253 ? 25.204 -8.407 9.464 1.00 52.97 253 GLU A O 1
ATOM 2053 N N . LYS A 1 254 ? 23.327 -8.771 10.634 1.00 53.72 254 LYS A N 1
ATOM 2054 C CA . LYS A 1 254 ? 23.911 -8.373 11.923 1.00 53.72 254 LYS A CA 1
ATOM 2055 C C . LYS A 1 254 ? 24.955 -9.387 12.399 1.00 53.72 254 LYS A C 1
ATOM 2057 O O . LYS A 1 254 ? 26.043 -8.982 12.810 1.00 53.72 254 LYS A O 1
ATOM 2062 N N . LYS A 1 255 ? 24.684 -10.691 12.263 1.00 62.56 255 LYS A N 1
ATOM 2063 C CA . LYS A 1 255 ? 25.645 -11.776 12.539 1.00 62.56 255 LYS A CA 1
ATOM 2064 C C . LYS A 1 255 ? 26.860 -11.706 11.609 1.00 62.56 255 LYS A C 1
ATOM 2066 O O . LYS A 1 255 ? 27.977 -11.950 12.061 1.00 62.56 255 LYS A O 1
ATOM 2071 N N . GLN A 1 256 ? 26.679 -11.345 10.343 1.00 61.78 256 GLN A N 1
ATOM 2072 C CA . GLN A 1 256 ? 27.754 -11.232 9.357 1.00 61.78 256 GLN A CA 1
ATOM 2073 C C . GLN A 1 256 ? 28.653 -10.023 9.638 1.00 61.78 256 GLN A C 1
ATOM 2075 O O . GLN A 1 256 ? 29.870 -10.184 9.735 1.00 61.78 256 GLN A O 1
ATOM 2080 N N . LYS A 1 257 ? 28.069 -8.856 9.942 1.00 67.31 257 LYS A N 1
ATOM 2081 C CA . LYS A 1 257 ? 28.812 -7.665 10.399 1.00 67.31 257 LYS A CA 1
ATOM 2082 C C . LYS A 1 257 ? 29.574 -7.914 11.707 1.00 67.31 257 LYS A C 1
ATOM 2084 O O . LYS A 1 257 ? 30.683 -7.410 11.888 1.00 67.31 257 LYS A O 1
ATOM 2089 N N . GLU A 1 258 ? 29.021 -8.698 12.633 1.00 68.94 258 GLU A N 1
ATOM 2090 C CA . GLU A 1 258 ? 29.732 -9.102 13.855 1.00 68.94 258 GLU A CA 1
ATOM 2091 C C . GLU A 1 258 ? 30.881 -10.082 13.584 1.00 68.94 258 GLU A C 1
ATOM 2093 O O . GLU A 1 258 ? 31.947 -9.958 14.198 1.00 68.94 258 GLU A O 1
ATOM 2098 N N . ARG A 1 259 ? 30.701 -11.034 12.659 1.00 73.56 259 ARG A N 1
ATOM 2099 C CA . ARG A 1 259 ? 31.762 -11.957 12.223 1.00 73.56 259 ARG A CA 1
ATOM 2100 C C . ARG A 1 259 ? 32.911 -11.197 11.557 1.00 73.56 259 ARG A C 1
ATOM 2102 O O . ARG A 1 259 ? 34.058 -11.411 11.936 1.00 73.56 259 ARG A O 1
ATOM 2109 N N . GLU A 1 260 ? 32.624 -10.249 10.670 1.00 70.88 260 GLU A N 1
ATOM 2110 C CA . GLU A 1 260 ? 33.632 -9.394 10.022 1.00 70.88 260 GLU A CA 1
ATOM 2111 C C . GLU A 1 260 ? 34.404 -8.528 11.027 1.00 70.88 260 GLU A C 1
ATOM 2113 O O . GLU A 1 260 ? 35.637 -8.487 10.997 1.00 70.88 260 GLU A O 1
ATOM 2118 N N . LYS A 1 261 ? 33.713 -7.910 11.997 1.00 70.94 261 LYS A N 1
ATOM 2119 C CA . LYS A 1 261 ? 34.365 -7.155 13.085 1.00 70.94 261 LYS A CA 1
ATOM 2120 C C . LYS A 1 261 ? 35.291 -8.030 13.933 1.00 70.94 261 LYS A C 1
ATOM 2122 O O . LYS A 1 261 ? 36.379 -7.585 14.304 1.00 70.94 261 LYS A O 1
ATOM 2127 N N . LYS A 1 262 ? 34.890 -9.269 14.241 1.00 70.00 262 LYS A N 1
ATOM 2128 C CA . LYS A 1 262 ? 35.726 -10.228 14.987 1.00 70.00 262 LYS A CA 1
ATOM 2129 C C . LYS A 1 262 ? 36.952 -10.662 14.176 1.00 70.00 262 LYS A C 1
ATOM 2131 O O . LYS A 1 262 ? 38.045 -10.735 14.737 1.00 70.00 262 LYS A O 1
ATOM 2136 N N . THR A 1 263 ? 36.802 -10.892 12.874 1.00 70.44 263 THR A N 1
ATOM 2137 C CA . THR A 1 263 ? 37.913 -11.256 11.977 1.00 70.44 263 T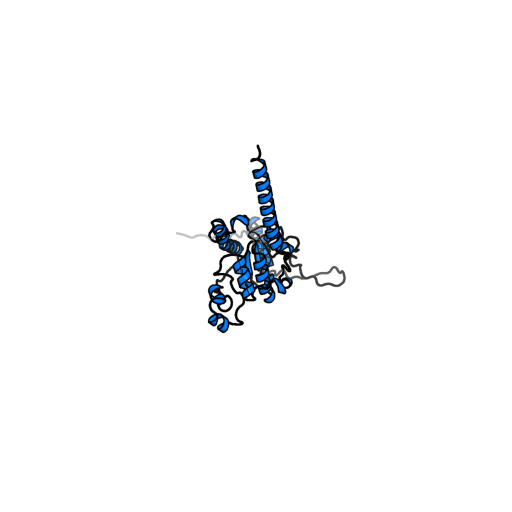HR A CA 1
ATOM 2138 C C . THR A 1 263 ? 38.917 -10.112 11.819 1.00 70.44 263 THR A C 1
ATOM 2140 O O . THR A 1 263 ? 40.124 -10.340 11.922 1.00 70.44 263 THR A O 1
ATOM 2143 N N . ASN A 1 264 ? 38.446 -8.870 11.675 1.00 67.06 264 ASN A N 1
ATOM 2144 C CA . ASN A 1 264 ? 39.316 -7.694 11.566 1.00 67.06 264 ASN A CA 1
ATOM 2145 C C . ASN A 1 264 ? 40.071 -7.391 12.870 1.00 67.06 264 ASN A C 1
ATOM 2147 O O . ASN A 1 264 ? 41.261 -7.084 12.822 1.00 67.06 264 ASN A O 1
ATOM 2151 N N . ARG A 1 265 ? 39.446 -7.578 14.044 1.00 66.31 265 ARG A N 1
ATOM 2152 C CA . ARG A 1 265 ? 40.148 -7.483 15.342 1.00 66.31 265 ARG A CA 1
ATOM 2153 C C . ARG A 1 265 ? 41.264 -8.523 15.484 1.00 66.31 265 ARG A C 1
ATOM 2155 O O . ARG A 1 265 ? 42.353 -8.182 15.936 1.00 66.31 265 ARG A O 1
ATOM 2162 N N . LYS A 1 266 ? 41.028 -9.766 15.048 1.00 63.69 266 LYS A N 1
ATOM 2163 C CA . LYS A 1 266 ? 42.048 -10.832 15.066 1.00 63.69 266 LYS A CA 1
ATOM 2164 C C . LYS A 1 266 ? 43.203 -10.572 14.090 1.00 63.69 266 LYS A C 1
ATOM 2166 O O . LYS A 1 266 ? 44.338 -10.919 14.400 1.00 63.69 266 LYS A O 1
ATOM 2171 N N . ARG A 1 267 ? 42.944 -9.956 12.929 1.00 59.22 267 ARG A N 1
ATOM 2172 C CA . ARG A 1 267 ? 43.994 -9.549 11.971 1.00 59.22 267 ARG A CA 1
ATOM 2173 C C . ARG A 1 267 ? 44.841 -8.378 12.477 1.00 59.22 267 ARG A C 1
ATOM 2175 O O . ARG A 1 267 ? 46.054 -8.415 12.293 1.00 59.22 267 ARG A O 1
ATOM 2182 N N . GLY A 1 268 ? 44.228 -7.401 13.150 1.00 56.91 268 GLY A N 1
ATOM 2183 C CA . GLY A 1 268 ? 44.939 -6.271 13.759 1.00 56.91 268 GLY A CA 1
ATOM 2184 C C . GLY A 1 268 ? 45.847 -6.679 14.924 1.00 56.91 268 GLY A C 1
ATOM 2185 O O . GLY A 1 268 ? 46.956 -6.177 15.037 1.00 56.91 268 GLY A O 1
ATOM 2186 N N . GLN A 1 269 ? 45.439 -7.657 15.739 1.00 57.91 269 GLN A N 1
ATOM 2187 C CA . GLN A 1 269 ? 46.281 -8.173 16.829 1.00 57.91 269 GLN A CA 1
ATOM 2188 C C . GLN A 1 269 ? 47.493 -8.983 16.344 1.00 57.91 269 GLN A C 1
ATOM 2190 O O . GLN A 1 269 ? 48.511 -8.998 17.023 1.00 57.91 269 GLN A O 1
ATOM 2195 N N . LYS A 1 270 ? 47.423 -9.617 15.164 1.00 55.94 270 LYS A N 1
ATOM 2196 C CA . LYS A 1 270 ? 48.564 -10.345 14.579 1.00 55.94 270 LYS A CA 1
ATOM 2197 C C . LYS A 1 270 ? 49.647 -9.442 13.978 1.00 55.94 270 LYS A C 1
ATOM 2199 O O . LYS A 1 270 ? 50.752 -9.922 13.784 1.00 55.94 270 LYS A O 1
ATOM 2204 N N . HIS A 1 271 ? 49.348 -8.173 13.689 1.00 54.47 271 HIS A N 1
ATOM 2205 C CA . HIS A 1 271 ? 50.326 -7.223 13.135 1.00 54.47 271 HIS A CA 1
ATOM 2206 C C . HIS A 1 271 ? 51.079 -6.416 14.207 1.00 54.47 271 HIS A C 1
ATOM 2208 O O . HIS A 1 271 ? 52.035 -5.736 13.871 1.00 54.47 271 HIS A O 1
ATOM 2214 N N . ASN A 1 272 ? 50.683 -6.517 15.483 1.00 52.50 272 ASN A N 1
ATOM 2215 C CA . ASN A 1 272 ? 51.356 -5.855 16.612 1.00 52.50 272 ASN A CA 1
ATOM 2216 C C . ASN A 1 272 ? 52.278 -6.802 17.405 1.00 52.50 272 ASN A C 1
ATOM 2218 O O . ASN A 1 272 ? 52.669 -6.485 18.525 1.00 52.50 272 ASN A O 1
ATOM 2222 N N . ILE A 1 273 ? 52.578 -7.983 16.858 1.00 54.44 273 ILE A N 1
ATOM 2223 C CA . ILE A 1 273 ? 53.519 -8.947 17.436 1.00 54.44 273 ILE A CA 1
ATOM 2224 C C . ILE A 1 273 ? 54.575 -9.239 16.368 1.00 54.44 273 ILE A C 1
ATOM 2226 O O . ILE A 1 273 ? 54.541 -10.285 15.722 1.00 54.44 273 ILE A O 1
ATOM 2230 N N . LEU A 1 274 ? 55.437 -8.255 16.128 1.00 41.69 274 LEU A N 1
ATOM 2231 C CA . LEU A 1 274 ? 56.741 -8.369 15.476 1.00 41.69 274 LEU A CA 1
ATOM 2232 C C . LEU A 1 274 ? 57.569 -7.143 15.859 1.00 41.69 274 LEU A C 1
ATOM 2234 O O . LEU A 1 274 ? 57.014 -6.026 15.762 1.00 41.69 274 LEU A O 1
#

Organism: Brassica campestris (NCBI:txid3711)